Protein AF-A0A520KBX0-F1 (afdb_monomer_lite)

Structure (mmCIF, N/CA/C/O backbone):
data_AF-A0A520KBX0-F1
#
_entry.id   AF-A0A520KBX0-F1
#
loop_
_atom_site.group_PDB
_atom_site.id
_atom_site.type_symbol
_atom_site.label_atom_id
_atom_site.label_alt_id
_atom_site.label_comp_id
_atom_site.label_asym_id
_atom_site.label_entity_id
_atom_site.label_seq_id
_atom_site.pdbx_PDB_ins_code
_atom_site.Cartn_x
_atom_site.Cartn_y
_atom_site.Cartn_z
_atom_site.occupancy
_atom_site.B_iso_or_equiv
_atom_site.auth_seq_id
_atom_site.auth_comp_id
_atom_site.auth_asym_id
_atom_site.auth_atom_id
_atom_site.pdbx_PDB_model_num
ATOM 1 N N . MET A 1 1 ? 21.084 22.226 -12.016 1.00 39.44 1 MET A N 1
ATOM 2 C CA . MET A 1 1 ? 20.978 20.891 -12.632 1.00 39.44 1 MET A CA 1
ATOM 3 C C . MET A 1 1 ? 19.632 20.345 -12.214 1.00 39.44 1 MET A C 1
ATOM 5 O O . MET A 1 1 ? 19.435 20.153 -11.023 1.00 39.44 1 MET A O 1
ATOM 9 N N . MET A 1 2 ? 18.673 20.264 -13.138 1.00 41.19 2 MET A N 1
ATOM 10 C CA . MET A 1 2 ? 17.432 19.537 -12.868 1.00 41.19 2 MET A CA 1
ATOM 11 C C . MET A 1 2 ? 17.825 18.068 -12.736 1.00 41.19 2 MET A C 1
ATOM 13 O O . MET A 1 2 ? 18.548 17.568 -13.592 1.00 41.19 2 MET A O 1
ATOM 17 N N . ASN A 1 3 ? 17.456 17.418 -11.636 1.00 48.47 3 ASN A N 1
ATOM 18 C CA . ASN A 1 3 ? 17.691 15.990 -11.481 1.00 48.47 3 ASN A CA 1
ATOM 19 C C . ASN A 1 3 ? 16.847 15.286 -12.550 1.00 48.47 3 ASN A C 1
ATOM 21 O O . ASN A 1 3 ? 15.626 15.243 -12.448 1.00 48.47 3 ASN A O 1
ATOM 25 N N . GLU A 1 4 ? 17.499 14.798 -13.602 1.00 57.75 4 GLU A N 1
ATOM 26 C CA . GLU A 1 4 ? 16.864 14.082 -14.720 1.00 57.75 4 GLU A CA 1
ATOM 27 C C . GLU A 1 4 ? 16.339 12.696 -14.297 1.00 57.75 4 GLU A C 1
ATOM 29 O O . GLU A 1 4 ? 15.654 12.016 -15.056 1.00 57.75 4 GLU A O 1
ATOM 34 N N . TYR A 1 5 ? 16.621 12.289 -13.059 1.00 62.66 5 TYR A N 1
ATOM 35 C CA . TYR A 1 5 ? 16.226 11.013 -12.483 1.00 62.66 5 TYR A CA 1
ATOM 36 C C . TYR A 1 5 ? 15.119 11.200 -11.439 1.00 62.66 5 TYR A C 1
ATOM 38 O O . TYR A 1 5 ? 14.836 12.315 -10.998 1.00 62.66 5 TYR A O 1
ATOM 46 N N . GLY A 1 6 ? 14.466 10.094 -11.098 1.00 73.62 6 GLY A N 1
ATOM 47 C CA . GLY A 1 6 ? 13.376 10.004 -10.132 1.00 73.62 6 GLY A CA 1
ATOM 48 C C . GLY A 1 6 ? 13.653 10.502 -8.722 1.00 73.62 6 GLY A C 1
ATOM 49 O O . GLY A 1 6 ? 14.684 11.110 -8.439 1.00 73.62 6 GLY A O 1
ATOM 50 N N . ALA A 1 7 ? 12.770 10.146 -7.784 1.00 87.94 7 ALA A N 1
ATOM 51 C CA . ALA A 1 7 ? 13.068 10.316 -6.360 1.00 87.94 7 ALA A CA 1
ATOM 52 C C . ALA A 1 7 ? 14.265 9.454 -5.927 1.00 87.94 7 ALA A C 1
ATOM 54 O O . ALA A 1 7 ? 15.052 9.876 -5.081 1.00 87.94 7 ALA A O 1
ATOM 55 N N . ILE A 1 8 ? 14.425 8.265 -6.521 1.00 90.88 8 ILE A N 1
ATOM 56 C CA . ILE A 1 8 ? 15.556 7.369 -6.264 1.00 90.88 8 ILE A CA 1
ATOM 57 C C . ILE A 1 8 ? 16.176 6.921 -7.588 1.00 90.88 8 ILE A C 1
ATOM 59 O O . ILE A 1 8 ? 15.484 6.431 -8.476 1.00 90.88 8 ILE A O 1
ATOM 63 N N . PHE A 1 9 ? 17.500 7.042 -7.686 1.00 91.19 9 PHE A N 1
ATOM 64 C CA . PHE A 1 9 ? 18.304 6.506 -8.782 1.00 91.19 9 PHE A CA 1
ATOM 65 C C . PHE A 1 9 ? 19.294 5.471 -8.241 1.00 91.19 9 PHE A C 1
ATOM 67 O O . PHE A 1 9 ? 20.105 5.784 -7.367 1.00 91.19 9 PHE A O 1
ATOM 74 N N . THR A 1 10 ? 19.248 4.248 -8.769 1.00 90.44 10 THR A N 1
ATOM 75 C CA . THR A 1 10 ? 20.207 3.182 -8.450 1.00 90.44 10 THR A CA 1
ATOM 76 C C . THR A 1 10 ? 21.020 2.822 -9.691 1.00 90.44 10 THR A C 1
ATOM 78 O O . THR A 1 10 ? 20.484 2.734 -10.795 1.00 90.44 10 THR A O 1
ATOM 81 N N . ASN A 1 11 ? 22.323 2.588 -9.525 1.00 93.12 11 ASN A N 1
ATOM 82 C CA . ASN A 1 11 ? 23.196 2.150 -10.614 1.00 93.12 11 ASN A CA 1
ATOM 83 C C . ASN A 1 11 ? 24.219 1.143 -10.090 1.00 93.12 11 ASN A C 1
ATOM 85 O O . ASN A 1 11 ? 25.211 1.524 -9.468 1.00 93.12 11 ASN A O 1
ATOM 89 N N . GLY A 1 12 ? 23.938 -0.143 -10.303 1.00 93.44 12 GLY A N 1
ATOM 90 C CA . GLY A 1 12 ? 24.744 -1.232 -9.749 1.00 93.44 12 GLY A CA 1
ATOM 91 C C . GLY A 1 12 ? 24.666 -1.325 -8.221 1.00 93.44 12 GLY A C 1
ATOM 92 O O . GLY A 1 12 ? 25.610 -1.798 -7.591 1.00 93.44 12 GLY A O 1
ATOM 93 N N . THR A 1 13 ? 23.567 -0.857 -7.620 1.00 94.50 13 THR A N 1
ATOM 94 C CA . THR A 1 13 ? 23.338 -0.883 -6.168 1.00 94.50 13 THR A CA 1
ATOM 95 C C . THR A 1 13 ? 21.999 -1.533 -5.827 1.00 94.50 13 THR A C 1
ATOM 97 O O . THR A 1 13 ? 21.060 -1.520 -6.621 1.00 94.50 13 THR A O 1
ATOM 100 N N . SER A 1 14 ? 21.904 -2.103 -4.626 1.00 93.25 14 SER A N 1
ATOM 101 C CA . SER A 1 14 ? 20.745 -2.901 -4.201 1.00 93.25 14 SER A CA 1
ATOM 102 C C . SER A 1 14 ? 20.212 -2.431 -2.842 1.00 93.25 14 SER A C 1
ATOM 104 O O . SER A 1 14 ? 20.357 -3.143 -1.848 1.00 93.25 14 SER A O 1
ATOM 106 N N . PRO A 1 15 ? 19.665 -1.201 -2.754 1.00 95.00 15 PRO A N 1
ATOM 107 C CA . PRO A 1 15 ? 19.094 -0.682 -1.514 1.00 95.00 15 PRO A CA 1
ATOM 108 C C . PRO A 1 15 ? 17.815 -1.426 -1.108 1.00 95.00 15 PRO A C 1
ATOM 110 O O . PRO A 1 15 ? 17.113 -1.992 -1.946 1.00 95.00 15 PRO A O 1
ATOM 113 N N . ILE A 1 16 ? 17.491 -1.358 0.184 1.00 95.62 16 ILE A N 1
ATOM 114 C CA . ILE A 1 16 ? 16.184 -1.748 0.724 1.00 95.62 16 ILE A CA 1
ATOM 115 C C . ILE A 1 16 ? 15.336 -0.480 0.834 1.00 95.62 16 ILE A C 1
ATOM 117 O O . ILE A 1 16 ? 15.769 0.509 1.424 1.00 95.62 16 ILE A O 1
ATOM 121 N N . ILE A 1 17 ? 14.145 -0.508 0.246 1.00 97.50 17 ILE A N 1
ATOM 122 C CA . ILE A 1 17 ? 13.176 0.585 0.219 1.00 97.50 17 ILE A CA 1
ATOM 123 C C . ILE A 1 17 ? 11.876 0.024 0.788 1.00 97.50 17 ILE A C 1
ATOM 125 O O . ILE A 1 17 ? 11.214 -0.787 0.143 1.00 97.50 17 ILE A O 1
ATOM 129 N N . SER A 1 18 ? 11.520 0.438 2.000 1.00 97.38 18 SER A N 1
ATOM 130 C CA . SER A 1 18 ? 10.362 -0.105 2.710 1.00 97.38 18 SER A CA 1
ATOM 131 C C . SER A 1 18 ? 9.487 0.976 3.324 1.00 97.38 18 SER A C 1
ATOM 133 O O . SER A 1 18 ? 10.017 1.986 3.787 1.00 97.38 18 SER A O 1
ATOM 135 N N . ASN A 1 19 ? 8.168 0.754 3.375 1.00 96.56 19 ASN A N 1
ATOM 136 C CA . ASN A 1 19 ? 7.197 1.670 3.997 1.00 96.56 19 ASN A CA 1
ATOM 137 C C . ASN A 1 19 ? 7.282 3.112 3.478 1.00 96.56 19 ASN A C 1
ATOM 139 O O . ASN A 1 19 ? 7.142 4.070 4.235 1.00 96.56 19 ASN A O 1
ATOM 143 N N . CYS A 1 20 ? 7.546 3.275 2.184 1.00 97.25 20 CYS A N 1
ATOM 144 C CA . CYS A 1 20 ? 7.657 4.585 1.556 1.00 97.25 20 CYS A CA 1
ATOM 145 C C . CYS A 1 20 ? 6.423 4.893 0.705 1.00 97.25 20 CYS A C 1
ATOM 147 O O . CYS A 1 20 ? 5.828 4.003 0.093 1.00 97.25 20 CYS A O 1
ATOM 149 N N . THR A 1 21 ? 6.076 6.176 0.626 1.00 97.19 21 THR A N 1
ATOM 150 C CA . THR A 1 21 ? 5.064 6.694 -0.299 1.00 97.19 21 THR A CA 1
ATOM 151 C C . THR A 1 21 ? 5.725 7.574 -1.353 1.00 97.19 21 THR A C 1
ATOM 153 O O . THR A 1 21 ? 6.410 8.539 -1.008 1.00 97.19 21 THR A O 1
ATOM 156 N N . PHE A 1 22 ? 5.491 7.274 -2.625 1.00 95.25 22 PHE A N 1
ATOM 157 C CA . PHE A 1 22 ? 5.997 8.018 -3.775 1.00 95.25 22 PHE A CA 1
ATOM 158 C C . PHE A 1 22 ? 4.823 8.674 -4.496 1.00 95.25 22 PHE A C 1
ATOM 160 O O . PHE A 1 22 ? 4.007 7.984 -5.107 1.00 95.25 22 PHE A O 1
ATOM 167 N N . ILE A 1 23 ? 4.713 9.997 -4.358 1.00 94.00 23 ILE A N 1
ATOM 168 C CA . ILE A 1 23 ? 3.513 10.746 -4.734 1.00 94.00 23 ILE A CA 1
ATOM 169 C C . ILE A 1 23 ? 3.884 11.886 -5.677 1.00 94.00 23 ILE A C 1
ATOM 171 O O . ILE A 1 23 ? 4.693 12.741 -5.314 1.00 94.00 23 ILE A O 1
ATOM 175 N N . GLY A 1 24 ? 3.248 11.953 -6.848 1.00 90.19 24 GLY A N 1
ATOM 176 C CA . GLY A 1 24 ? 3.342 13.139 -7.707 1.00 90.19 24 GLY A CA 1
ATOM 177 C C . GLY A 1 24 ? 4.707 13.362 -8.365 1.00 90.19 24 GLY A C 1
ATOM 178 O O . GLY A 1 24 ? 5.034 14.503 -8.694 1.00 90.19 24 GLY A O 1
ATOM 179 N N . ILE A 1 25 ? 5.530 12.323 -8.531 1.00 86.56 25 ILE A N 1
ATOM 180 C CA . ILE A 1 25 ? 6.876 12.456 -9.105 1.00 86.56 25 ILE A CA 1
ATOM 181 C C . ILE A 1 25 ? 6.780 12.525 -10.631 1.00 86.56 25 ILE A C 1
ATOM 183 O O . ILE A 1 25 ? 6.193 11.648 -11.259 1.00 86.56 25 ILE A O 1
ATOM 187 N N . GLY A 1 26 ? 7.343 13.578 -11.228 1.00 71.38 26 GLY A N 1
ATOM 188 C CA . GLY A 1 26 ? 7.146 13.912 -12.644 1.00 71.38 26 GLY A CA 1
ATOM 189 C C . GLY A 1 26 ? 8.411 14.272 -13.423 1.00 71.38 26 GLY A C 1
ATOM 190 O O . GLY A 1 26 ? 8.325 15.060 -14.364 1.00 71.38 26 GLY A O 1
ATOM 191 N N . SER A 1 27 ? 9.594 13.776 -13.044 1.00 67.50 27 SER A N 1
ATOM 192 C CA . SER A 1 27 ? 10.787 13.962 -13.882 1.00 67.50 27 SER A CA 1
ATOM 193 C C . SER A 1 27 ? 10.731 13.027 -15.101 1.00 67.50 27 SER A C 1
ATOM 195 O O . SER A 1 27 ? 10.203 11.926 -15.048 1.00 67.50 27 SER A O 1
ATOM 197 N N . SER A 1 28 ? 11.244 13.470 -16.249 1.00 59.03 28 SER A N 1
ATOM 198 C CA . SER A 1 28 ? 11.443 12.615 -17.429 1.00 59.03 28 SER A CA 1
ATOM 199 C C . SER A 1 28 ? 12.945 12.563 -17.724 1.00 59.03 28 SER A C 1
ATOM 201 O O . SER A 1 28 ? 13.551 13.634 -17.808 1.00 59.03 28 SER A O 1
ATOM 203 N N . PRO A 1 29 ? 13.563 11.369 -17.843 1.00 57.97 29 PRO A N 1
ATOM 204 C CA . PRO A 1 29 ? 12.946 10.033 -17.798 1.00 57.97 29 PRO A CA 1
ATOM 205 C C . PRO A 1 29 ? 12.533 9.540 -16.391 1.00 57.97 29 PRO A C 1
ATOM 207 O O . PRO A 1 29 ? 12.064 8.414 -16.267 1.00 57.97 29 PRO A O 1
ATOM 210 N N . GLY A 1 30 ? 12.731 10.344 -15.340 1.00 63.12 30 GLY A N 1
ATOM 211 C CA . GLY A 1 30 ? 12.584 9.972 -13.926 1.00 63.12 30 GLY A CA 1
ATOM 212 C C . GLY A 1 30 ? 11.206 9.494 -13.440 1.00 63.12 30 GLY A C 1
ATOM 213 O O . GLY A 1 30 ? 10.439 10.242 -12.840 1.00 63.12 30 GLY A O 1
ATOM 214 N N . SER A 1 31 ? 10.971 8.191 -13.564 1.00 83.12 31 SER A N 1
ATOM 215 C CA . SER A 1 31 ? 10.078 7.404 -12.701 1.00 83.12 31 SER A CA 1
ATOM 216 C C . SER A 1 31 ? 10.297 7.676 -11.211 1.00 83.12 31 SER A C 1
ATOM 218 O O . SER A 1 31 ? 11.346 8.177 -10.832 1.00 83.12 31 SER A O 1
ATOM 220 N N . ALA A 1 32 ? 9.386 7.291 -10.316 1.00 91.88 32 ALA A N 1
ATOM 221 C CA . ALA A 1 32 ? 9.640 7.432 -8.880 1.00 91.88 32 ALA A CA 1
ATOM 222 C C . ALA A 1 32 ? 10.938 6.721 -8.442 1.00 91.88 32 ALA A C 1
ATOM 224 O O . ALA A 1 32 ? 11.749 7.298 -7.708 1.00 91.88 32 ALA A O 1
ATOM 225 N N . ILE A 1 33 ? 11.175 5.513 -8.960 1.00 92.94 33 ILE A N 1
ATOM 226 C CA . ILE A 1 33 ? 12.423 4.762 -8.804 1.00 92.94 33 ILE A CA 1
ATOM 227 C C . ILE A 1 33 ? 12.981 4.406 -10.181 1.00 92.94 33 ILE A C 1
ATOM 229 O O . ILE A 1 33 ? 12.321 3.742 -10.982 1.00 92.94 33 ILE A O 1
ATOM 233 N N . TYR A 1 34 ? 14.223 4.808 -10.438 1.00 92.56 34 TYR A N 1
ATOM 234 C CA . TYR A 1 34 ? 14.971 4.469 -11.643 1.00 92.56 34 TYR A CA 1
ATOM 235 C C . TYR A 1 34 ? 16.132 3.532 -11.300 1.00 92.56 34 TYR A C 1
ATOM 237 O O . TYR A 1 34 ? 17.044 3.907 -10.559 1.00 92.56 34 TYR A O 1
ATOM 245 N N . ASN A 1 35 ? 16.133 2.330 -11.874 1.00 93.19 35 ASN A N 1
ATOM 246 C CA . ASN A 1 35 ? 17.169 1.322 -11.675 1.00 93.19 35 ASN A CA 1
ATOM 247 C C . ASN A 1 35 ? 17.966 1.081 -12.960 1.00 93.19 35 ASN A C 1
ATOM 249 O O . ASN A 1 35 ? 17.408 0.769 -14.010 1.00 93.19 35 ASN A O 1
ATOM 253 N N . ALA A 1 36 ? 19.289 1.190 -12.864 1.00 92.19 36 ALA A N 1
ATOM 254 C CA . ALA A 1 36 ? 20.226 0.999 -13.966 1.00 92.19 36 ALA A CA 1
ATOM 255 C C . ALA A 1 36 ? 21.330 -0.016 -13.641 1.00 92.19 36 ALA A C 1
ATOM 257 O O . ALA A 1 36 ? 21.564 -0.396 -12.492 1.00 92.19 36 ALA A O 1
ATOM 258 N N . GLY A 1 37 ? 22.046 -0.443 -14.684 1.00 93.00 37 GLY A N 1
ATOM 259 C CA . GLY A 1 37 ? 23.170 -1.365 -14.550 1.00 93.00 37 GLY A CA 1
ATOM 260 C C . GLY A 1 37 ? 22.706 -2.734 -14.052 1.00 93.00 37 GLY A C 1
ATOM 261 O O . GLY A 1 37 ? 21.851 -3.357 -14.674 1.00 93.00 37 GLY A O 1
ATOM 262 N N . THR A 1 38 ? 23.273 -3.194 -12.937 1.00 95.50 38 THR A N 1
ATOM 263 C CA . THR A 1 38 ? 22.979 -4.493 -12.302 1.00 95.50 38 THR A CA 1
ATOM 264 C C . THR A 1 38 ? 22.234 -4.342 -10.969 1.00 95.50 38 THR A C 1
ATOM 266 O O . THR A 1 38 ? 22.403 -5.165 -10.073 1.00 95.50 38 THR A O 1
ATOM 269 N N . SER A 1 39 ? 21.476 -3.258 -10.783 1.00 96.12 39 SER A N 1
ATOM 270 C CA . SER A 1 39 ? 20.775 -2.982 -9.522 1.00 96.12 39 SER A CA 1
ATOM 271 C C . SER A 1 39 ? 19.700 -4.023 -9.196 1.00 96.12 39 SER A C 1
ATOM 273 O O . SER A 1 39 ? 18.909 -4.390 -10.064 1.00 96.12 39 SER A O 1
ATOM 275 N N . THR A 1 40 ? 19.608 -4.441 -7.932 1.00 96.81 40 THR A N 1
ATOM 276 C CA . THR A 1 40 ? 18.566 -5.367 -7.442 1.00 96.81 40 THR A CA 1
ATOM 277 C C . THR A 1 40 ? 17.936 -4.853 -6.141 1.00 96.81 40 THR A C 1
ATOM 279 O O . THR A 1 40 ? 18.093 -5.484 -5.092 1.00 96.81 40 THR A O 1
ATOM 282 N N . PRO A 1 41 ? 17.295 -3.669 -6.144 1.00 96.88 41 PRO A N 1
ATOM 283 C CA . PRO A 1 41 ? 16.703 -3.129 -4.930 1.00 96.88 41 PRO A CA 1
ATOM 284 C C . PRO A 1 41 ? 15.551 -4.012 -4.443 1.00 96.88 41 PRO A C 1
ATOM 286 O O . PRO A 1 41 ? 14.831 -4.625 -5.237 1.00 96.88 41 PRO A O 1
ATOM 289 N N . LEU A 1 42 ? 15.370 -4.031 -3.129 1.00 97.75 42 LEU A N 1
ATOM 290 C CA . LEU A 1 42 ? 14.249 -4.682 -2.468 1.00 97.75 42 LEU A CA 1
ATOM 291 C C . LEU A 1 42 ? 13.220 -3.617 -2.099 1.00 97.75 42 LEU A C 1
ATOM 293 O O . LEU A 1 42 ? 13.511 -2.747 -1.283 1.00 97.75 42 LEU A O 1
ATOM 297 N N . ILE A 1 43 ? 12.051 -3.663 -2.730 1.00 98.56 43 ILE A N 1
ATOM 298 C CA . ILE A 1 43 ? 10.977 -2.683 -2.577 1.00 98.56 43 ILE A CA 1
ATOM 299 C C . ILE A 1 43 ? 9.798 -3.385 -1.902 1.00 98.56 43 ILE A C 1
ATOM 301 O O . ILE A 1 43 ? 9.122 -4.204 -2.524 1.00 98.56 43 ILE A O 1
ATOM 305 N N . THR A 1 44 ? 9.554 -3.064 -0.635 1.00 98.62 44 THR A N 1
ATOM 306 C CA . THR A 1 44 ? 8.608 -3.804 0.211 1.00 98.62 44 THR A CA 1
ATOM 307 C C . THR A 1 44 ? 7.612 -2.863 0.876 1.00 98.62 44 THR A C 1
ATOM 309 O O . THR A 1 44 ? 8.023 -1.885 1.492 1.00 98.62 44 THR A O 1
ATOM 312 N N . ASN A 1 45 ? 6.310 -3.157 0.829 1.00 98.62 45 ASN A N 1
ATOM 313 C CA . ASN A 1 45 ? 5.303 -2.340 1.523 1.00 98.62 45 ASN A CA 1
ATOM 314 C C . ASN A 1 45 ? 5.363 -0.850 1.137 1.00 98.62 45 ASN A C 1
ATOM 316 O O . ASN A 1 45 ? 5.290 0.031 1.987 1.00 98.62 45 ASN A O 1
ATOM 320 N N . CYS A 1 46 ? 5.534 -0.548 -0.148 1.00 98.69 46 CYS A N 1
ATOM 321 C CA . CYS A 1 46 ? 5.555 0.826 -0.650 1.00 98.69 46 CYS A CA 1
ATOM 322 C C . CYS A 1 46 ? 4.270 1.153 -1.414 1.00 98.69 46 CYS A C 1
ATOM 324 O O . CYS A 1 46 ? 3.635 0.268 -1.989 1.00 98.69 46 CYS A O 1
ATOM 326 N N . THR A 1 47 ? 3.908 2.433 -1.450 1.00 98.56 47 THR A N 1
ATOM 327 C CA . THR A 1 47 ? 2.774 2.925 -2.240 1.00 98.56 47 THR A CA 1
ATOM 328 C C . THR A 1 47 ? 3.243 3.981 -3.234 1.00 98.56 47 THR A C 1
ATOM 330 O O . THR A 1 47 ? 3.840 4.981 -2.840 1.00 98.56 47 THR A O 1
ATOM 333 N N . PHE A 1 48 ? 2.956 3.770 -4.514 1.00 97.75 48 PHE A N 1
ATOM 334 C CA . PHE A 1 48 ? 3.265 4.676 -5.617 1.00 97.75 48 PHE A CA 1
ATOM 335 C C . PHE A 1 48 ? 1.959 5.181 -6.203 1.00 97.75 48 PHE A C 1
ATOM 337 O O . PHE A 1 48 ? 1.065 4.375 -6.472 1.00 97.75 48 PHE A O 1
ATOM 344 N N . THR A 1 49 ? 1.810 6.501 -6.318 1.00 96.38 49 THR A N 1
ATOM 345 C CA . THR A 1 49 ? 0.562 7.054 -6.825 1.00 96.38 49 THR A CA 1
ATOM 346 C C . THR A 1 49 ? 0.659 8.480 -7.359 1.00 96.38 49 THR A C 1
ATOM 348 O O . THR A 1 49 ? 1.342 9.339 -6.798 1.00 96.38 49 THR A O 1
ATOM 351 N N . GLY A 1 50 ? -0.088 8.780 -8.421 1.00 93.50 50 GLY A N 1
ATOM 352 C CA . GLY A 1 50 ? -0.120 10.102 -9.040 1.00 93.50 50 GLY A CA 1
ATOM 353 C C . GLY A 1 50 ? 1.205 10.537 -9.671 1.00 93.50 50 GLY A C 1
ATOM 354 O O . GLY A 1 50 ? 1.380 11.731 -9.906 1.00 93.50 50 GLY A O 1
ATOM 355 N N . ASN A 1 51 ? 2.152 9.630 -9.916 1.00 92.50 51 ASN A N 1
ATOM 356 C CA . ASN A 1 51 ? 3.405 9.934 -10.604 1.00 92.50 51 ASN A CA 1
ATOM 357 C C . ASN A 1 51 ? 3.149 10.150 -12.102 1.00 92.50 51 ASN A C 1
ATOM 359 O O . ASN A 1 51 ? 2.292 9.513 -12.708 1.00 92.50 51 ASN A O 1
ATOM 363 N N . THR A 1 52 ? 3.883 11.079 -12.712 1.00 89.25 52 THR A N 1
ATOM 364 C CA . THR A 1 52 ? 3.584 11.625 -14.048 1.00 89.25 52 THR A CA 1
ATOM 365 C C . THR A 1 52 ? 4.726 11.495 -15.054 1.00 89.25 52 THR A C 1
ATOM 367 O O . THR A 1 52 ? 4.670 12.098 -16.127 1.00 89.25 52 THR A O 1
ATOM 370 N N . ALA A 1 53 ? 5.762 10.706 -14.748 1.00 82.94 53 ALA A N 1
ATOM 371 C CA . ALA A 1 53 ? 6.820 10.399 -15.712 1.00 82.94 53 ALA A CA 1
ATOM 372 C C . ALA A 1 53 ? 6.248 9.734 -16.983 1.00 82.94 53 ALA A C 1
ATOM 374 O O . ALA A 1 53 ? 5.184 9.127 -16.954 1.00 82.94 53 ALA A O 1
ATOM 375 N N . GLN A 1 54 ? 6.942 9.842 -18.119 1.00 72.31 54 GLN A N 1
ATOM 376 C CA . GLN A 1 54 ? 6.392 9.399 -19.410 1.00 72.31 54 GLN A CA 1
ATOM 377 C C . GLN A 1 54 ? 6.277 7.867 -19.543 1.00 72.31 54 GLN A C 1
ATOM 379 O O . GLN A 1 54 ? 5.376 7.381 -20.224 1.00 72.31 54 GLN A O 1
ATOM 384 N N . THR A 1 55 ? 7.176 7.117 -18.897 1.00 74.81 55 THR A N 1
ATOM 385 C CA . THR A 1 55 ? 7.253 5.651 -18.975 1.00 74.81 55 THR A CA 1
ATOM 386 C C . THR A 1 55 ? 7.732 5.082 -17.639 1.00 74.81 55 THR A C 1
ATOM 388 O O . THR A 1 55 ? 8.697 5.601 -17.081 1.00 74.81 55 THR A O 1
ATOM 391 N N . GLY A 1 56 ? 7.108 4.001 -17.152 1.00 72.69 56 GLY A N 1
ATOM 392 C CA . GLY A 1 56 ? 7.503 3.336 -15.901 1.00 72.69 56 GLY A CA 1
ATOM 393 C C . GLY A 1 56 ? 7.316 4.227 -14.681 1.00 72.69 56 GLY A C 1
ATOM 394 O O . GLY A 1 56 ? 8.241 4.370 -13.896 1.00 72.69 56 GLY A O 1
ATOM 395 N N . CYS A 1 57 ? 6.168 4.894 -14.573 1.00 87.38 57 CYS A N 1
ATOM 396 C CA . CYS A 1 57 ? 5.949 6.046 -13.702 1.00 87.38 57 CYS A CA 1
ATOM 397 C C . CYS A 1 57 ? 6.325 5.801 -12.239 1.00 87.38 57 CYS A C 1
ATOM 399 O O . CYS A 1 57 ? 6.957 6.669 -11.631 1.00 87.38 57 CYS A O 1
ATOM 401 N N . ALA A 1 58 ? 6.028 4.614 -11.709 1.00 93.50 58 ALA A N 1
ATOM 402 C CA . ALA A 1 58 ? 6.489 4.198 -10.395 1.00 93.50 58 ALA A CA 1
ATOM 403 C C . ALA A 1 58 ? 7.909 3.620 -10.468 1.00 93.50 58 ALA A C 1
ATOM 405 O O . ALA A 1 58 ? 8.812 4.089 -9.771 1.00 93.50 58 ALA A O 1
ATOM 406 N N . VAL A 1 59 ? 8.139 2.618 -11.322 1.00 94.50 59 VAL A N 1
ATOM 407 C CA . VAL A 1 59 ? 9.437 1.936 -11.422 1.00 94.50 59 VAL A CA 1
ATOM 408 C C . VAL A 1 59 ? 9.883 1.800 -12.875 1.00 94.50 59 VAL A C 1
ATOM 410 O O . VAL A 1 59 ? 9.206 1.181 -13.695 1.00 94.50 59 VAL A O 1
ATOM 413 N N . PHE A 1 60 ? 11.080 2.303 -13.169 1.00 93.56 60 PHE A N 1
ATOM 414 C CA . PHE A 1 60 ? 11.749 2.141 -14.456 1.00 93.56 60 PHE A CA 1
ATOM 415 C C . PHE A 1 60 ? 13.043 1.357 -14.265 1.00 93.56 60 PHE A C 1
ATOM 417 O O . PHE A 1 60 ? 13.903 1.750 -13.476 1.00 93.56 60 PHE A O 1
ATOM 424 N N . ASN A 1 61 ? 13.203 0.273 -15.016 1.00 93.88 61 ASN A N 1
ATOM 425 C CA . ASN A 1 61 ? 14.366 -0.601 -14.953 1.00 93.88 61 ASN A CA 1
ATOM 426 C C . ASN A 1 61 ? 15.041 -0.692 -16.321 1.00 93.88 61 ASN A C 1
ATOM 428 O O . ASN A 1 61 ? 14.393 -0.953 -17.334 1.00 93.88 61 ASN A O 1
ATOM 432 N N . THR A 1 62 ? 16.360 -0.522 -16.347 1.00 92.94 62 THR A N 1
ATOM 433 C CA . THR A 1 62 ? 17.194 -0.692 -17.544 1.00 92.94 62 THR A CA 1
ATOM 434 C C . THR A 1 62 ? 18.469 -1.478 -17.235 1.00 92.94 62 THR A C 1
ATOM 436 O O . THR A 1 62 ? 18.754 -1.822 -16.083 1.00 92.94 62 THR A O 1
ATOM 439 N N . GLY A 1 63 ? 19.248 -1.789 -18.271 1.00 92.31 63 GLY A N 1
ATOM 440 C CA . GLY A 1 63 ? 20.394 -2.687 -18.181 1.00 92.31 63 GLY A CA 1
ATOM 441 C C . GLY A 1 63 ? 19.942 -4.107 -17.852 1.00 92.31 63 GLY A C 1
ATOM 442 O O . GLY A 1 63 ? 19.039 -4.631 -18.490 1.00 92.31 63 GLY A O 1
ATOM 443 N N . THR A 1 64 ? 20.567 -4.717 -16.850 1.00 95.81 64 THR A N 1
ATOM 444 C CA . THR A 1 64 ? 20.218 -6.042 -16.311 1.00 95.81 64 THR A CA 1
ATOM 445 C C . THR A 1 64 ? 19.714 -5.918 -14.873 1.00 95.81 64 THR A C 1
ATOM 447 O O . THR A 1 64 ? 20.015 -6.760 -14.026 1.00 95.81 64 THR A O 1
ATOM 450 N N . SER A 1 65 ? 19.045 -4.807 -14.555 1.00 96.06 65 SER A N 1
ATOM 451 C CA . SER A 1 65 ? 18.490 -4.588 -13.223 1.00 96.06 65 SER A CA 1
ATOM 452 C C . SER A 1 65 ? 17.318 -5.532 -12.963 1.00 96.06 65 SER A C 1
ATOM 454 O O . SER A 1 65 ? 16.565 -5.889 -13.874 1.00 96.06 65 SE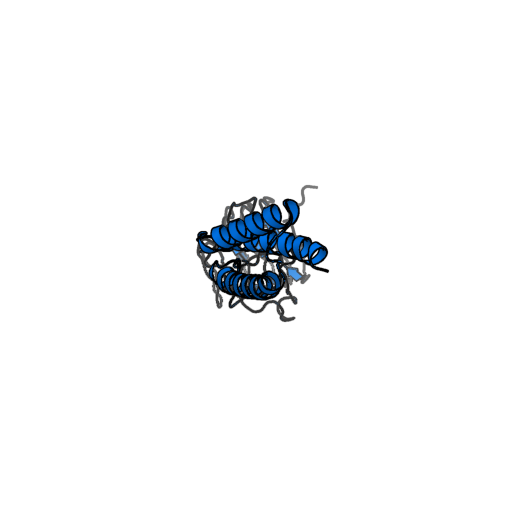R A O 1
ATOM 456 N N . SER A 1 66 ? 17.204 -5.962 -11.706 1.00 97.19 66 SER A N 1
ATOM 457 C CA . SER A 1 66 ? 16.188 -6.914 -11.275 1.00 97.19 66 SER A CA 1
ATOM 458 C C . SER A 1 66 ? 15.617 -6.582 -9.897 1.00 97.19 66 SER A C 1
ATOM 460 O O . SER A 1 66 ? 15.964 -7.259 -8.924 1.00 97.19 66 SER A O 1
ATOM 462 N N . PRO A 1 67 ? 14.779 -5.536 -9.764 1.00 97.19 67 PRO A N 1
ATOM 463 C CA . PRO A 1 67 ? 14.138 -5.230 -8.491 1.00 97.19 67 PRO A CA 1
ATOM 464 C C . PRO A 1 67 ? 13.181 -6.344 -8.053 1.00 97.19 67 PRO A C 1
ATOM 466 O O . PRO A 1 67 ? 12.472 -6.939 -8.871 1.00 97.19 67 PRO A O 1
ATOM 469 N N . ALA A 1 68 ? 13.123 -6.572 -6.742 1.00 98.12 68 ALA A N 1
ATOM 470 C CA . ALA A 1 68 ? 12.090 -7.379 -6.105 1.00 98.12 68 ALA A CA 1
ATOM 471 C C . ALA A 1 68 ? 11.053 -6.445 -5.472 1.00 98.12 68 ALA A C 1
ATOM 473 O O . ALA A 1 68 ? 11.402 -5.630 -4.622 1.00 98.12 68 ALA A O 1
ATOM 474 N N . ILE A 1 69 ? 9.794 -6.548 -5.899 1.00 98.69 69 ILE A N 1
ATOM 475 C CA . ILE A 1 69 ? 8.684 -5.687 -5.475 1.00 98.69 69 ILE A CA 1
ATOM 476 C C . ILE A 1 69 ? 7.647 -6.571 -4.781 1.00 98.69 69 ILE A C 1
ATOM 478 O O . ILE A 1 69 ? 7.102 -7.485 -5.401 1.00 98.69 69 ILE A O 1
ATOM 482 N N . THR A 1 70 ? 7.421 -6.363 -3.484 1.00 98.75 70 THR A N 1
ATOM 483 C CA . THR A 1 70 ? 6.533 -7.217 -2.675 1.00 98.75 70 THR A CA 1
ATOM 484 C C . THR A 1 70 ? 5.627 -6.406 -1.758 1.00 98.75 70 THR A C 1
ATOM 486 O O . THR A 1 70 ? 6.082 -5.453 -1.128 1.00 98.75 70 THR A O 1
ATOM 489 N N . ASN A 1 71 ? 4.352 -6.793 -1.641 1.00 98.69 71 ASN A N 1
ATOM 490 C CA . ASN A 1 71 ? 3.355 -6.074 -0.838 1.00 98.69 71 ASN A CA 1
ATOM 491 C C . ASN A 1 71 ? 3.257 -4.588 -1.198 1.00 98.69 71 ASN A C 1
ATOM 493 O O . ASN A 1 71 ? 3.053 -3.761 -0.317 1.00 98.69 71 ASN A O 1
ATOM 497 N N . CYS A 1 72 ? 3.439 -4.212 -2.461 1.00 98.88 72 CYS A N 1
ATOM 498 C CA . CYS A 1 72 ? 3.358 -2.814 -2.876 1.00 98.88 72 CYS A CA 1
ATOM 499 C C . CYS A 1 72 ? 1.998 -2.501 -3.504 1.00 98.88 72 CYS A C 1
ATOM 501 O O . CYS A 1 72 ? 1.338 -3.390 -4.032 1.00 98.88 72 CYS A O 1
ATOM 503 N N . ILE A 1 73 ? 1.609 -1.228 -3.470 1.00 98.88 73 ILE A N 1
ATOM 504 C CA . ILE A 1 73 ? 0.503 -0.705 -4.277 1.00 98.88 73 ILE A CA 1
ATOM 505 C C . ILE A 1 73 ? 1.095 0.278 -5.282 1.00 98.88 73 ILE A C 1
ATOM 507 O O . ILE A 1 73 ? 1.712 1.265 -4.880 1.00 98.88 73 ILE A O 1
ATOM 511 N N . LEU A 1 74 ? 0.939 -0.002 -6.569 1.00 98.44 74 LEU A N 1
ATOM 512 C CA . LEU A 1 74 ? 1.334 0.871 -7.669 1.00 98.44 74 LEU A CA 1
ATOM 513 C C . LEU A 1 74 ? 0.060 1.214 -8.434 1.00 98.44 74 LEU A C 1
ATOM 515 O O . LEU A 1 74 ? -0.508 0.350 -9.107 1.00 98.44 74 LEU A O 1
ATOM 519 N N . TRP A 1 75 ? -0.451 2.426 -8.222 1.00 97.81 75 TRP A N 1
ATOM 520 C CA . TRP A 1 75 ? -1.803 2.759 -8.645 1.00 97.81 75 TRP A CA 1
ATOM 521 C C . TRP A 1 75 ? -1.985 4.227 -9.008 1.00 97.81 75 TRP A C 1
ATOM 523 O O . TRP A 1 75 ? -1.631 5.114 -8.230 1.00 97.81 75 TRP A O 1
ATOM 533 N N . ASN A 1 76 ? -2.713 4.480 -10.098 1.00 95.56 76 ASN A N 1
ATOM 534 C CA . ASN A 1 76 ? -3.111 5.815 -10.548 1.00 95.56 76 ASN A CA 1
ATOM 535 C C . ASN A 1 76 ? -1.907 6.712 -10.868 1.00 95.56 76 ASN A C 1
ATOM 537 O O . ASN A 1 76 ? -1.911 7.906 -10.556 1.00 95.56 76 ASN A O 1
ATOM 541 N N . ASP A 1 77 ? -0.880 6.132 -11.480 1.00 93.06 77 ASP A N 1
ATOM 542 C CA . ASP A 1 77 ? 0.151 6.889 -12.174 1.00 93.06 77 ASP A CA 1
ATOM 543 C C . ASP A 1 77 ? -0.284 7.199 -13.624 1.00 93.06 77 ASP A C 1
ATOM 545 O O . ASP A 1 77 ? -1.194 6.587 -14.180 1.00 93.06 77 ASP A O 1
ATOM 549 N N . ALA A 1 78 ? 0.319 8.209 -14.259 1.00 90.25 78 ALA A N 1
ATOM 550 C CA . ALA A 1 78 ? -0.125 8.693 -15.573 1.00 90.25 78 ALA A CA 1
ATOM 551 C C . ALA A 1 78 ? 0.150 7.714 -16.735 1.00 90.25 78 ALA A C 1
ATOM 553 O O . ALA A 1 78 ? -0.403 7.875 -17.825 1.00 90.25 78 ALA A O 1
ATOM 554 N N . GLY A 1 79 ? 1.025 6.734 -16.523 1.00 86.88 79 GLY A N 1
ATOM 555 C CA . GLY A 1 79 ? 1.453 5.735 -17.499 1.00 86.88 79 GLY A CA 1
ATOM 556 C C . GLY A 1 79 ? 1.646 4.372 -16.837 1.00 86.88 79 GLY A C 1
ATOM 557 O O . GLY A 1 79 ? 1.131 4.125 -15.754 1.00 86.88 79 GLY A O 1
ATOM 558 N N . THR A 1 80 ? 2.377 3.461 -17.487 1.00 91.25 80 THR A N 1
ATOM 559 C CA . THR A 1 80 ? 2.604 2.119 -16.930 1.00 91.25 80 THR A CA 1
ATOM 560 C C . THR A 1 80 ? 3.326 2.202 -15.588 1.00 91.25 80 THR A C 1
ATOM 562 O O . THR A 1 80 ? 4.373 2.842 -15.496 1.00 91.25 80 THR A O 1
ATOM 565 N N . GLU A 1 81 ? 2.810 1.488 -14.591 1.00 95.00 81 GLU A N 1
ATOM 566 C CA . GLU A 1 81 ? 3.363 1.438 -13.237 1.00 95.00 81 GLU A CA 1
ATOM 567 C C . GLU A 1 81 ? 4.822 0.950 -13.227 1.00 95.00 81 GLU A C 1
ATOM 569 O O . GLU A 1 81 ? 5.716 1.590 -12.673 1.00 95.00 81 GLU A O 1
ATOM 574 N N . ILE A 1 82 ? 5.093 -0.163 -13.914 1.00 95.56 82 ILE A N 1
ATOM 575 C CA . ILE A 1 82 ? 6.423 -0.773 -13.999 1.00 95.56 82 ILE A CA 1
ATOM 576 C C . ILE A 1 82 ? 6.837 -0.873 -15.462 1.00 95.56 82 ILE A C 1
ATOM 578 O O . ILE A 1 82 ? 6.135 -1.475 -16.273 1.00 95.56 82 ILE A O 1
ATOM 582 N N . TYR A 1 83 ? 8.019 -0.358 -15.787 1.00 94.19 83 TYR A N 1
ATOM 583 C CA . TYR A 1 83 ? 8.635 -0.537 -17.094 1.00 94.19 83 TYR A CA 1
ATOM 584 C C . TYR A 1 83 ? 9.990 -1.228 -16.978 1.00 94.19 83 TYR A C 1
ATOM 586 O O . TYR A 1 83 ? 10.864 -0.795 -16.228 1.00 94.19 83 TYR A O 1
ATOM 594 N N . ASN A 1 84 ? 10.166 -2.280 -17.772 1.00 94.25 84 ASN A N 1
ATOM 595 C CA . ASN A 1 84 ? 11.430 -2.975 -17.954 1.00 94.25 84 ASN A CA 1
ATOM 596 C C . ASN A 1 84 ? 11.892 -2.772 -19.397 1.00 94.25 84 ASN A C 1
ATOM 598 O O . ASN A 1 84 ? 11.205 -3.187 -20.329 1.00 94.25 84 ASN A O 1
ATOM 602 N N . ASP A 1 85 ? 13.049 -2.141 -19.579 1.00 90.69 85 ASP A N 1
ATOM 603 C CA . ASP A 1 85 ? 13.73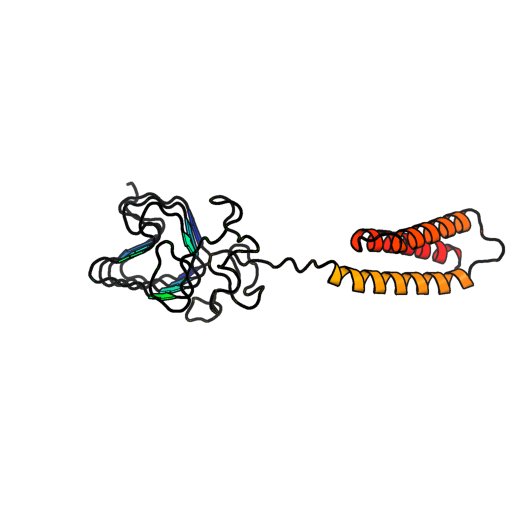4 -2.134 -20.869 1.00 90.69 85 ASP A CA 1
ATOM 604 C C . ASP A 1 85 ? 14.280 -3.540 -21.195 1.00 90.69 85 ASP A C 1
ATOM 606 O O . ASP A 1 85 ? 14.322 -4.420 -20.341 1.00 90.69 85 ASP A O 1
ATOM 610 N N . THR A 1 86 ? 14.717 -3.746 -22.434 1.00 82.81 86 THR A N 1
ATOM 611 C CA . THR A 1 86 ? 14.914 -5.034 -23.126 1.00 82.81 86 THR A CA 1
ATOM 612 C C . THR A 1 86 ? 15.562 -6.171 -22.316 1.00 82.81 86 THR A C 1
ATOM 614 O O . THR A 1 86 ? 15.205 -7.329 -22.525 1.00 82.81 86 THR A O 1
ATOM 617 N N . SER A 1 87 ? 16.498 -5.879 -21.408 1.00 94.06 87 SER A N 1
ATOM 618 C CA . SER A 1 87 ? 17.217 -6.892 -20.611 1.00 94.06 87 SER A CA 1
ATOM 619 C C . SER A 1 87 ? 16.930 -6.835 -19.104 1.00 94.06 87 SER A C 1
ATOM 621 O O . SER A 1 87 ? 17.494 -7.629 -18.350 1.00 94.06 87 SER A O 1
ATOM 623 N N . ALA A 1 88 ? 16.086 -5.904 -18.657 1.00 96.19 88 ALA A N 1
ATOM 624 C CA . ALA A 1 88 ? 15.692 -5.762 -17.264 1.00 96.19 88 ALA A CA 1
ATOM 625 C C . ALA A 1 88 ? 14.456 -6.617 -16.957 1.00 96.19 88 ALA A C 1
ATOM 627 O O . ALA A 1 88 ? 13.656 -6.937 -17.837 1.00 96.19 88 ALA A O 1
ATOM 628 N N . THR A 1 89 ? 14.278 -6.979 -15.692 1.00 96.62 89 THR A N 1
ATOM 629 C CA . THR A 1 89 ? 13.133 -7.786 -15.250 1.00 96.62 89 THR A CA 1
ATOM 630 C C . THR A 1 89 ? 12.683 -7.349 -13.869 1.00 96.62 89 THR A C 1
ATOM 632 O O . THR A 1 89 ? 13.527 -7.200 -13.006 1.00 96.62 89 THR A O 1
ATOM 635 N N . SER A 1 90 ? 11.387 -7.249 -13.584 1.00 96.88 90 SER A N 1
ATOM 636 C CA . SER A 1 90 ? 10.925 -7.092 -12.192 1.00 96.88 90 SER A CA 1
ATOM 637 C C . SER A 1 90 ? 10.362 -8.402 -11.671 1.00 96.88 90 SER A C 1
ATOM 639 O O . SER A 1 90 ? 9.510 -9.009 -12.327 1.00 96.88 90 SER A O 1
ATOM 641 N N . LEU A 1 91 ? 10.783 -8.798 -10.470 1.00 97.69 91 LEU A N 1
ATOM 642 C CA . LEU A 1 91 ? 10.130 -9.855 -9.708 1.00 97.69 91 LEU A CA 1
ATOM 643 C C . LEU A 1 91 ? 9.070 -9.214 -8.812 1.00 97.69 91 LEU A C 1
ATOM 645 O O . LEU A 1 91 ? 9.406 -8.608 -7.799 1.00 97.69 91 LEU A O 1
ATOM 649 N N . VAL A 1 92 ? 7.800 -9.334 -9.195 1.00 98.56 92 VAL A N 1
ATOM 650 C CA . VAL A 1 92 ? 6.679 -8.728 -8.464 1.00 98.56 92 VAL A CA 1
ATOM 651 C C . VAL A 1 92 ? 5.827 -9.827 -7.847 1.00 98.56 92 VAL A C 1
ATOM 653 O O . VAL A 1 92 ? 5.438 -10.763 -8.545 1.00 98.56 92 VAL A O 1
ATOM 656 N N . SER A 1 93 ? 5.528 -9.724 -6.557 1.00 98.50 93 SER A N 1
ATOM 657 C CA . SER A 1 93 ? 4.642 -10.666 -5.865 1.00 98.50 93 SER A CA 1
ATOM 658 C C . SER A 1 93 ? 3.794 -9.965 -4.811 1.00 98.50 93 SER A C 1
ATOM 660 O O . SER A 1 93 ? 4.207 -8.936 -4.276 1.00 98.50 93 SER A O 1
ATOM 662 N N . TYR A 1 94 ? 2.616 -10.514 -4.518 1.00 98.50 94 TYR A N 1
ATOM 663 C CA . TYR A 1 94 ? 1.687 -10.003 -3.510 1.00 98.50 94 TYR A CA 1
ATOM 664 C C . TYR A 1 94 ? 1.486 -8.484 -3.593 1.00 98.50 94 TYR A C 1
ATOM 666 O O . TYR A 1 94 ? 1.472 -7.815 -2.571 1.00 98.50 94 TYR A O 1
ATOM 674 N N . SER A 1 95 ? 1.439 -7.919 -4.799 1.00 98.88 95 SER A N 1
ATOM 675 C CA . SER A 1 95 ? 1.330 -6.474 -5.015 1.00 98.88 95 SER A CA 1
ATOM 676 C C . SER A 1 95 ? 0.101 -6.143 -5.852 1.00 98.88 95 SER A C 1
ATOM 678 O O . SER A 1 95 ? -0.276 -6.910 -6.739 1.00 98.88 95 SER A O 1
ATOM 680 N N . ASP A 1 96 ? -0.489 -4.985 -5.592 1.00 98.81 96 ASP A N 1
ATOM 681 C CA . ASP A 1 96 ? -1.577 -4.426 -6.384 1.00 98.81 96 ASP A CA 1
ATOM 682 C C . ASP A 1 96 ? -0.982 -3.481 -7.427 1.00 98.81 96 ASP A C 1
ATOM 684 O O . ASP A 1 96 ? -0.345 -2.483 -7.076 1.00 98.81 96 ASP A O 1
ATOM 688 N N . VAL A 1 97 ? -1.096 -3.843 -8.703 1.00 98.62 97 VAL A N 1
ATOM 689 C CA . VAL A 1 97 ? -0.458 -3.118 -9.808 1.00 98.62 97 VAL A CA 1
ATOM 690 C C . VAL A 1 97 ? -1.505 -2.782 -10.853 1.00 98.62 97 VAL A C 1
ATOM 692 O O . VAL A 1 97 ? -2.026 -3.683 -11.511 1.00 98.62 97 VAL A O 1
ATOM 695 N N . GLN A 1 98 ? -1.762 -1.489 -11.047 1.00 97.88 98 GLN A N 1
ATOM 696 C CA . GLN A 1 98 ? -2.701 -1.019 -12.058 1.00 97.88 98 GLN A CA 1
ATOM 697 C C . GLN A 1 98 ? -2.292 -1.484 -13.463 1.00 97.88 98 GLN A C 1
ATOM 699 O O . GLN A 1 98 ? -1.165 -1.266 -13.913 1.00 97.88 98 GLN A O 1
ATOM 704 N N . GLY A 1 99 ? -3.229 -2.115 -14.173 1.00 96.12 99 GLY A N 1
ATOM 705 C CA . GLY A 1 99 ? -2.978 -2.709 -15.491 1.00 96.12 99 GLY A CA 1
ATOM 706 C C . GLY A 1 99 ? -2.343 -4.104 -15.431 1.00 96.12 99 GLY A C 1
ATOM 707 O O . GLY A 1 99 ? -2.082 -4.703 -16.478 1.00 96.12 99 GLY A O 1
ATOM 708 N N . GLY A 1 100 ? -2.128 -4.624 -14.220 1.00 96.69 100 GLY A N 1
ATOM 709 C CA . GLY A 1 100 ? -1.699 -5.982 -13.937 1.00 96.69 100 GLY A CA 1
ATOM 710 C C . GLY A 1 100 ? -0.197 -6.213 -14.059 1.00 96.69 100 GLY A C 1
ATOM 711 O O . GLY A 1 100 ? 0.524 -5.575 -14.824 1.00 96.69 100 GLY A O 1
ATOM 712 N N . TYR A 1 101 ? 0.289 -7.203 -13.308 1.00 97.56 101 TYR A N 1
ATOM 713 C CA . TYR A 1 101 ? 1.651 -7.710 -13.438 1.00 97.56 101 TYR A CA 1
ATOM 714 C C . TYR A 1 101 ? 1.714 -9.188 -13.044 1.00 97.56 101 TYR A C 1
ATOM 716 O O . TYR A 1 101 ? 1.165 -9.605 -12.023 1.00 97.56 101 TYR A O 1
ATOM 724 N N . THR A 1 102 ? 2.408 -10.008 -13.832 1.00 97.50 102 THR A N 1
ATOM 725 C CA . THR A 1 102 ? 2.514 -11.449 -13.564 1.00 97.50 102 THR A CA 1
ATOM 726 C C . THR A 1 102 ? 3.295 -11.730 -12.284 1.00 97.50 102 THR A C 1
ATOM 728 O O . THR A 1 102 ? 4.405 -11.230 -12.117 1.00 97.50 102 THR A O 1
ATOM 731 N N . GLY A 1 103 ? 2.761 -12.583 -11.416 1.00 97.56 103 GLY A N 1
ATOM 732 C CA . GLY A 1 103 ? 3.425 -12.985 -10.180 1.00 97.56 103 GLY A CA 1
ATOM 733 C C . GLY A 1 103 ? 2.448 -13.601 -9.188 1.00 97.56 103 GLY A C 1
ATOM 734 O O . GLY A 1 103 ? 1.234 -13.459 -9.324 1.00 97.56 103 GLY A O 1
ATOM 735 N N . VAL A 1 104 ? 2.973 -14.324 -8.202 1.00 97.38 104 VAL A N 1
ATOM 736 C CA . VAL A 1 104 ? 2.142 -14.946 -7.162 1.00 97.38 104 VAL A CA 1
ATOM 737 C C . VAL A 1 104 ? 1.501 -13.858 -6.309 1.00 97.38 104 VAL A C 1
ATOM 739 O O . VAL A 1 104 ? 2.199 -12.957 -5.855 1.00 97.38 104 VAL A O 1
ATOM 742 N N . GLY A 1 105 ? 0.191 -13.959 -6.081 1.00 97.44 105 GLY A N 1
ATOM 743 C CA . GLY A 1 105 ? -0.545 -13.065 -5.185 1.00 97.44 105 GLY A CA 1
ATOM 744 C C . GLY A 1 105 ? -0.736 -11.638 -5.701 1.00 97.44 105 GLY A C 1
ATOM 745 O O . GLY A 1 105 ? -1.295 -10.827 -4.974 1.00 97.44 105 GLY A O 1
ATOM 746 N N . ASN A 1 106 ? -0.289 -11.313 -6.920 1.00 98.56 106 ASN A N 1
ATOM 747 C CA . ASN A 1 106 ? -0.547 -9.993 -7.488 1.00 98.56 106 ASN A CA 1
ATOM 748 C C . ASN A 1 106 ? -2.024 -9.831 -7.837 1.00 98.56 106 ASN A C 1
ATOM 750 O O . ASN A 1 106 ? -2.671 -10.772 -8.308 1.00 98.56 106 ASN A O 1
ATOM 754 N N . ILE A 1 107 ? -2.516 -8.616 -7.651 1.00 98.56 107 ILE A N 1
ATOM 755 C CA . ILE A 1 107 ? -3.872 -8.199 -7.989 1.00 98.56 107 ILE A CA 1
ATOM 756 C C . ILE A 1 107 ? -3.817 -6.926 -8.852 1.00 98.56 107 ILE A C 1
ATOM 758 O O . ILE A 1 107 ? -2.768 -6.296 -8.978 1.00 98.56 107 ILE A O 1
ATOM 762 N N . ASP A 1 108 ? -4.927 -6.612 -9.516 1.00 98.38 108 ASP A N 1
ATOM 763 C CA . ASP A 1 108 ? -5.127 -5.384 -10.299 1.00 98.38 108 ASP A CA 1
ATOM 764 C C . ASP A 1 108 ? -6.549 -4.900 -10.030 1.00 98.38 108 ASP A C 1
ATOM 766 O O . ASP A 1 108 ? -7.508 -5.274 -10.714 1.00 98.38 108 ASP A O 1
ATOM 770 N N . VAL A 1 109 ? -6.718 -4.186 -8.923 1.00 98.12 109 VAL A N 1
ATOM 771 C CA . VAL A 1 109 ? -8.035 -3.758 -8.456 1.00 98.12 109 VAL A CA 1
ATOM 772 C C . VAL A 1 109 ? -7.895 -2.491 -7.630 1.00 98.12 109 VAL A C 1
ATOM 774 O O . VAL A 1 109 ? -6.929 -2.322 -6.914 1.00 98.12 109 VAL A O 1
ATOM 777 N N . ASN A 1 110 ? -8.872 -1.585 -7.704 1.00 98.19 110 ASN A N 1
ATOM 778 C CA . ASN A 1 110 ? -8.782 -0.311 -6.993 1.00 98.19 110 ASN A CA 1
ATOM 779 C C . ASN A 1 110 ? -8.472 -0.520 -5.491 1.00 98.19 110 ASN A C 1
ATOM 781 O O . ASN A 1 110 ? -9.292 -1.138 -4.805 1.00 98.19 110 ASN A O 1
ATOM 785 N N . PRO A 1 111 ? -7.367 0.045 -4.963 1.00 98.31 111 PRO A N 1
ATOM 786 C CA . PRO A 1 111 ? -6.934 -0.152 -3.582 1.00 98.31 111 PRO A CA 1
ATOM 787 C C . PRO A 1 111 ? -7.855 0.524 -2.562 1.00 98.31 111 PRO A C 1
ATOM 789 O O . PRO A 1 111 ? -7.708 0.299 -1.364 1.00 98.31 111 PRO A O 1
ATOM 792 N N . LEU A 1 112 ? -8.811 1.353 -2.999 1.00 98.12 112 LEU A N 1
ATOM 793 C CA . LEU A 1 112 ? -9.755 2.072 -2.140 1.00 98.12 112 LEU A CA 1
ATOM 794 C C . LEU A 1 112 ? -9.041 2.872 -1.037 1.00 98.12 112 LEU A C 1
ATOM 796 O O . LEU A 1 112 ? -9.330 2.718 0.151 1.00 98.12 112 LEU A O 1
ATOM 800 N N . PHE A 1 113 ? -8.114 3.751 -1.427 1.00 98.06 113 PHE A N 1
ATOM 801 C CA . PHE A 1 113 ? -7.532 4.736 -0.510 1.00 98.06 113 PHE A CA 1
ATOM 802 C C . PHE A 1 113 ? -8.611 5.649 0.076 1.00 98.06 113 PHE A C 1
ATOM 804 O O . PHE A 1 113 ? -9.594 5.975 -0.593 1.00 98.06 113 PHE A O 1
ATOM 811 N N . LYS A 1 114 ? -8.437 6.102 1.320 1.00 96.31 114 LYS A N 1
ATOM 812 C CA . LYS A 1 114 ? -9.399 7.011 1.958 1.00 96.31 114 LYS A CA 1
ATOM 813 C C . LYS A 1 114 ? -9.496 8.364 1.260 1.00 96.31 114 LYS A C 1
ATOM 815 O O . LYS A 1 114 ? -10.606 8.861 1.091 1.00 96.31 114 LYS A O 1
ATOM 820 N N . ASN A 1 115 ? -8.367 8.966 0.880 1.00 95.50 115 ASN A N 1
ATOM 821 C CA . ASN A 1 115 ? -8.351 10.269 0.216 1.00 95.50 115 ASN A CA 1
ATOM 822 C C . ASN A 1 115 ? -7.028 10.518 -0.527 1.00 95.50 115 ASN A C 1
ATOM 824 O O . ASN A 1 115 ? -6.179 11.279 -0.066 1.00 95.50 115 ASN A O 1
ATOM 828 N N . GLN A 1 116 ? -6.831 9.893 -1.684 1.00 92.19 116 GLN A N 1
ATOM 829 C CA . GLN A 1 116 ? -5.645 10.135 -2.508 1.00 92.19 116 GLN A CA 1
ATOM 830 C C . GLN A 1 116 ? -5.603 11.592 -3.034 1.00 92.19 116 GLN A C 1
ATOM 832 O O . GLN A 1 116 ? -6.629 12.090 -3.497 1.00 92.19 116 GLN A O 1
ATOM 837 N N . PRO A 1 117 ? -4.436 12.275 -3.042 1.00 91.62 117 PRO A N 1
ATOM 838 C CA . PRO A 1 117 ? -3.106 11.804 -2.627 1.00 91.62 117 PRO A CA 1
ATOM 839 C C . PRO A 1 117 ? -2.755 12.051 -1.147 1.00 91.62 117 PRO A C 1
ATOM 841 O O . PRO A 1 117 ? -1.632 11.784 -0.739 1.00 91.62 117 PRO A O 1
ATOM 844 N N . PHE A 1 118 ? -3.676 12.586 -0.345 1.00 90.88 118 PHE A N 1
ATOM 845 C CA . PHE A 1 118 ? -3.394 13.089 1.005 1.00 90.88 118 PHE A CA 1
ATOM 846 C C . PHE A 1 118 ? -3.448 12.022 2.109 1.00 90.88 118 PHE A C 1
ATOM 848 O O . PHE A 1 118 ? -2.761 12.148 3.118 1.00 90.88 118 PHE A O 1
ATOM 855 N N . ASP A 1 119 ? -4.269 10.989 1.930 1.00 94.94 119 ASP A N 1
ATOM 856 C CA . ASP A 1 119 ? -4.427 9.854 2.837 1.00 94.94 119 ASP A CA 1
ATOM 857 C C . ASP A 1 119 ? -4.503 8.564 2.019 1.00 94.94 119 ASP A C 1
ATOM 859 O O . ASP A 1 119 ? -5.523 8.248 1.394 1.00 94.94 119 ASP A O 1
ATOM 863 N N . LEU A 1 120 ? -3.388 7.836 2.030 1.00 97.44 120 LEU A N 1
ATOM 864 C CA . LEU A 1 120 ? -3.223 6.552 1.355 1.00 97.44 120 LEU A CA 1
ATOM 865 C C . LEU A 1 120 ? -3.490 5.366 2.294 1.00 97.44 120 LEU A C 1
ATOM 867 O O . LEU A 1 120 ? -3.188 4.229 1.941 1.00 97.44 120 LEU A O 1
ATOM 871 N N . SER A 1 121 ? -4.063 5.598 3.482 1.00 96.44 121 SER A N 1
ATOM 872 C CA . SER A 1 121 ? -4.593 4.498 4.285 1.00 96.44 121 SER A CA 1
ATOM 873 C C . SER A 1 121 ? -5.813 3.873 3.602 1.00 96.44 121 SER A C 1
ATOM 875 O O . SER A 1 121 ? -6.555 4.534 2.867 1.00 96.44 121 SER A O 1
ATOM 877 N N . LEU A 1 122 ? -6.009 2.576 3.832 1.00 96.75 122 LEU A N 1
ATOM 878 C CA . LEU A 1 122 ? -7.031 1.786 3.153 1.00 96.75 122 LEU A CA 1
ATOM 879 C C . LEU A 1 122 ? -8.424 2.008 3.771 1.00 96.75 122 LEU A C 1
ATOM 881 O O . LEU A 1 122 ? -8.580 2.165 4.988 1.00 96.75 122 LEU A O 1
ATOM 885 N N . GLN A 1 123 ? -9.457 2.024 2.929 1.00 95.44 123 GLN A N 1
ATOM 886 C CA . GLN A 1 123 ? -10.847 1.877 3.362 1.00 95.44 123 GLN A CA 1
ATOM 887 C C . GLN A 1 123 ? -11.127 0.420 3.754 1.00 95.44 123 GLN A C 1
ATOM 889 O O . GLN A 1 123 ? -10.495 -0.497 3.247 1.00 95.44 123 GLN A O 1
ATOM 894 N N . SER A 1 124 ? -12.133 0.189 4.601 1.00 92.50 124 SER A N 1
ATOM 895 C CA . SER A 1 124 ? -12.443 -1.136 5.172 1.00 92.50 124 SER A CA 1
ATOM 896 C C . SER A 1 124 ? -12.804 -2.228 4.160 1.00 92.50 124 SER A C 1
ATOM 898 O O . SER A 1 124 ? -12.821 -3.398 4.516 1.00 92.50 124 SER A O 1
ATOM 900 N N . ALA A 1 125 ? -13.168 -1.852 2.934 1.00 93.88 125 ALA A N 1
ATOM 901 C CA . ALA A 1 125 ? -13.508 -2.780 1.855 1.00 93.88 125 ALA A CA 1
ATOM 902 C C . ALA A 1 125 ? -12.358 -2.966 0.852 1.00 93.88 125 ALA A C 1
ATOM 904 O O . ALA A 1 125 ? -12.571 -3.535 -0.217 1.00 93.88 125 ALA A O 1
ATOM 905 N N . SER A 1 126 ? -11.175 -2.423 1.150 1.00 97.94 126 SER A N 1
ATOM 906 C CA . SER A 1 126 ? -10.031 -2.488 0.252 1.00 97.94 126 SER A CA 1
ATOM 907 C C . SER A 1 126 ? -9.626 -3.941 -0.021 1.00 97.94 126 SER A C 1
ATOM 909 O O . SER A 1 126 ? -9.490 -4.719 0.923 1.00 97.94 126 SER A O 1
ATOM 911 N N . PRO A 1 127 ? -9.387 -4.305 -1.292 1.00 96.88 127 PRO A N 1
ATOM 912 C CA . PRO A 1 127 ? -8.872 -5.623 -1.659 1.00 96.88 127 PRO A CA 1
ATOM 913 C C . PRO A 1 127 ? -7.405 -5.827 -1.253 1.00 96.88 127 PRO A C 1
ATOM 915 O O . PRO A 1 127 ? -6.909 -6.946 -1.324 1.00 96.88 127 PRO A O 1
ATOM 918 N N . CYS A 1 128 ? -6.717 -4.760 -0.841 1.00 98.00 128 CYS A N 1
ATOM 919 C CA . CYS A 1 128 ? -5.329 -4.792 -0.391 1.00 98.00 128 CYS A CA 1
ATOM 920 C C . CYS A 1 128 ? -5.187 -5.203 1.081 1.00 98.00 128 CYS A C 1
ATOM 922 O O . CYS A 1 128 ? -4.064 -5.444 1.526 1.00 98.00 128 CYS A O 1
ATOM 924 N N . ILE A 1 129 ? -6.303 -5.273 1.819 1.00 96.69 129 ILE A N 1
ATOM 925 C CA . ILE A 1 129 ? -6.343 -5.730 3.212 1.00 96.69 129 ILE A CA 1
ATOM 926 C C . ILE A 1 129 ? -6.190 -7.249 3.255 1.00 96.69 129 ILE A C 1
ATOM 928 O O . ILE A 1 129 ? -6.866 -7.957 2.509 1.00 96.69 129 ILE A O 1
ATOM 932 N N . ASP A 1 130 ? -5.326 -7.746 4.142 1.00 94.38 130 ASP A N 1
ATOM 933 C CA . ASP A 1 130 ? -5.048 -9.167 4.365 1.00 94.38 130 ASP A CA 1
ATOM 934 C C . ASP A 1 130 ? -4.643 -9.933 3.085 1.00 94.38 130 ASP A C 1
ATOM 936 O O . ASP A 1 130 ? -4.812 -11.151 2.985 1.00 94.38 130 ASP A O 1
ATOM 940 N N . ALA A 1 131 ? -4.112 -9.230 2.082 1.00 94.88 131 ALA A N 1
ATOM 941 C CA . ALA A 1 131 ? -3.810 -9.792 0.764 1.00 94.88 131 ALA A CA 1
ATOM 942 C C . ALA A 1 131 ? -2.302 -9.971 0.499 1.00 94.88 131 ALA A C 1
ATOM 944 O O . ALA A 1 131 ? -1.905 -10.574 -0.501 1.00 94.88 131 ALA A O 1
ATOM 945 N N . GLY A 1 132 ? -1.453 -9.452 1.386 1.00 96.12 132 GLY A N 1
ATOM 946 C CA . GLY A 1 132 ? 0.001 -9.515 1.309 1.00 96.12 132 GLY A CA 1
ATOM 947 C C . GLY A 1 132 ? 0.619 -10.769 1.938 1.00 96.12 132 GLY A C 1
ATOM 948 O O . GLY A 1 132 ? -0.049 -11.637 2.499 1.00 96.12 132 GLY A O 1
ATOM 949 N N . THR A 1 133 ? 1.950 -10.851 1.868 1.00 95.62 133 THR A N 1
ATOM 950 C CA . THR A 1 133 ? 2.765 -11.919 2.477 1.00 95.62 133 THR A CA 1
ATOM 951 C C . THR A 1 133 ? 3.571 -11.440 3.691 1.00 95.62 133 THR A C 1
ATOM 953 O O . THR A 1 133 ? 3.666 -10.244 3.944 1.00 95.62 133 THR A O 1
ATOM 956 N N . ASN A 1 134 ? 4.181 -12.362 4.443 1.00 94.56 134 ASN A N 1
ATOM 957 C CA . ASN A 1 134 ? 4.980 -12.048 5.633 1.00 94.56 134 ASN A CA 1
ATOM 958 C C . ASN A 1 134 ? 6.283 -11.309 5.286 1.00 94.56 134 ASN A C 1
ATOM 960 O O . ASN A 1 134 ? 7.300 -11.939 4.987 1.00 94.56 134 ASN A O 1
ATOM 964 N N . THR A 1 135 ? 6.265 -9.979 5.394 1.00 94.06 135 THR A N 1
ATOM 965 C CA . THR A 1 135 ? 7.414 -9.103 5.115 1.00 94.06 135 THR A CA 1
ATOM 966 C C . THR A 1 135 ? 8.340 -8.870 6.313 1.00 94.06 135 THR A C 1
ATOM 968 O O . THR A 1 135 ? 9.408 -8.274 6.156 1.00 94.06 135 THR A O 1
ATOM 971 N N . GLY A 1 136 ? 8.024 -9.435 7.485 1.00 92.06 136 GLY A N 1
ATOM 972 C CA . GLY A 1 136 ? 8.930 -9.473 8.641 1.00 92.06 136 GLY A CA 1
ATOM 973 C C . GLY A 1 136 ? 10.143 -10.394 8.431 1.00 92.06 136 GLY A C 1
ATOM 974 O O . GLY A 1 136 ? 11.163 -10.278 9.119 1.00 92.06 136 GLY A O 1
ATOM 975 N N . ALA A 1 137 ? 10.085 -11.292 7.441 1.00 90.31 137 ALA A N 1
ATOM 976 C CA . ALA A 1 137 ? 11.218 -12.135 7.075 1.00 90.31 137 ALA A CA 1
ATOM 977 C C . ALA A 1 137 ? 12.372 -11.319 6.457 1.00 90.31 137 ALA A C 1
ATOM 979 O O . ALA A 1 137 ? 12.165 -10.380 5.688 1.00 90.31 137 ALA A O 1
ATOM 980 N N . PHE A 1 138 ? 13.613 -11.735 6.732 1.00 87.50 138 PHE A N 1
ATOM 981 C CA . PHE A 1 138 ? 14.826 -11.061 6.242 1.00 87.50 138 PHE A CA 1
ATOM 982 C C . PHE A 1 138 ? 14.874 -10.933 4.710 1.00 87.50 138 PHE A C 1
ATOM 984 O O . PHE A 1 138 ? 15.362 -9.935 4.189 1.00 87.50 138 PHE A O 1
ATOM 991 N N . ALA A 1 139 ? 14.306 -11.907 3.988 1.00 89.12 139 ALA A N 1
ATOM 992 C CA . ALA A 1 139 ? 14.213 -11.891 2.527 1.00 89.12 139 ALA A CA 1
ATOM 993 C C . ALA A 1 139 ? 13.429 -10.686 1.966 1.00 89.12 139 ALA A C 1
ATOM 995 O O . ALA A 1 139 ? 13.607 -10.350 0.799 1.00 89.12 139 ALA A O 1
ATOM 996 N N . TYR A 1 140 ? 12.601 -10.034 2.790 1.00 90.12 140 TYR A N 1
ATOM 997 C CA . TYR A 1 140 ? 11.801 -8.861 2.424 1.00 90.12 140 TYR A CA 1
ATOM 998 C C . TYR A 1 140 ? 12.250 -7.570 3.129 1.00 90.12 140 TYR A C 1
ATOM 1000 O O . TYR A 1 140 ? 11.603 -6.536 2.978 1.00 90.12 140 TYR A O 1
ATOM 1008 N N . GLY A 1 141 ? 13.372 -7.603 3.858 1.00 89.38 141 GLY A N 1
ATOM 1009 C CA . GLY A 1 141 ? 13.933 -6.434 4.542 1.00 89.38 141 GLY A CA 1
ATOM 1010 C C . GLY A 1 141 ? 13.494 -6.270 5.999 1.00 89.38 141 GLY A C 1
ATOM 1011 O O . GLY A 1 141 ? 13.800 -5.243 6.594 1.00 89.38 141 GLY A O 1
ATOM 1012 N N . SER A 1 142 ? 12.829 -7.276 6.586 1.00 93.88 142 SER A N 1
ATOM 1013 C CA . SER A 1 142 ? 12.396 -7.284 7.994 1.00 93.88 142 SER A CA 1
ATOM 1014 C C . SER A 1 142 ? 11.489 -6.109 8.374 1.00 93.88 142 SER A C 1
ATOM 1016 O O . SER A 1 142 ? 11.732 -5.388 9.342 1.00 93.88 142 SER A O 1
ATOM 1018 N N . VAL A 1 143 ? 10.419 -5.939 7.600 1.00 94.31 143 VAL A N 1
ATOM 1019 C CA . VAL A 1 143 ? 9.433 -4.868 7.762 1.00 94.31 143 VAL A CA 1
ATOM 1020 C C . VAL A 1 143 ? 8.349 -5.320 8.743 1.00 94.31 143 VAL A C 1
ATOM 1022 O O . VAL A 1 143 ? 7.470 -6.099 8.385 1.00 94.31 143 VAL A O 1
ATOM 1025 N N . ASN A 1 144 ? 8.434 -4.862 9.996 1.00 93.00 144 ASN A N 1
ATOM 1026 C CA . ASN A 1 144 ? 7.533 -5.304 11.072 1.00 93.00 144 ASN A CA 1
ATOM 1027 C C . ASN A 1 144 ? 6.405 -4.319 11.394 1.00 93.00 144 ASN A C 1
ATOM 1029 O O . ASN A 1 144 ? 5.427 -4.721 12.011 1.00 93.00 144 ASN A O 1
ATOM 1033 N N . ASP A 1 145 ? 6.515 -3.068 10.948 1.00 91.69 145 ASP A N 1
ATOM 1034 C CA . ASP A 1 145 ? 5.545 -2.006 11.220 1.00 91.69 145 ASP A CA 1
ATOM 1035 C C . ASP A 1 145 ? 5.197 -1.274 9.912 1.00 91.69 145 ASP A C 1
ATOM 1037 O O . ASP A 1 145 ? 5.859 -1.474 8.893 1.00 91.69 145 ASP A O 1
ATOM 1041 N N . ASP A 1 146 ? 4.158 -0.441 9.901 1.00 96.69 146 ASP A N 1
ATOM 1042 C CA . ASP A 1 146 ? 3.790 0.424 8.772 1.00 96.69 146 ASP A CA 1
ATOM 1043 C C . ASP A 1 146 ? 4.445 1.822 8.854 1.00 96.69 146 ASP A C 1
ATOM 1045 O O . ASP A 1 146 ? 5.203 2.121 9.778 1.00 96.69 146 ASP A O 1
ATOM 1049 N N . ILE A 1 147 ? 4.155 2.713 7.897 1.00 94.00 147 ILE A N 1
ATOM 1050 C CA . ILE A 1 147 ? 4.719 4.081 7.860 1.00 94.00 147 ILE A CA 1
ATOM 1051 C C . ILE A 1 147 ? 4.350 4.955 9.081 1.00 94.00 147 ILE A C 1
ATOM 1053 O O . ILE A 1 147 ? 4.984 5.979 9.329 1.00 94.00 147 ILE A O 1
ATOM 1057 N N . ARG A 1 148 ? 3.334 4.568 9.861 1.00 92.44 148 ARG A N 1
ATOM 1058 C CA . ARG A 1 148 ? 2.904 5.241 11.100 1.00 92.44 148 ARG A CA 1
ATOM 1059 C C . ARG A 1 148 ? 3.436 4.543 12.357 1.00 92.44 148 ARG A C 1
ATOM 1061 O O . ARG A 1 148 ? 3.166 5.021 13.457 1.00 92.44 148 ARG A O 1
ATOM 1068 N N . GLY A 1 149 ? 4.162 3.434 12.209 1.00 90.44 149 GLY A N 1
ATOM 1069 C CA . GLY A 1 149 ? 4.627 2.598 13.314 1.00 90.44 149 GLY A CA 1
ATOM 1070 C C . GLY A 1 149 ? 3.573 1.623 13.849 1.00 90.44 149 GLY A C 1
ATOM 1071 O O . GLY A 1 149 ? 3.703 1.160 14.980 1.00 90.44 149 GLY A O 1
ATOM 1072 N N . LEU A 1 150 ? 2.516 1.324 13.085 1.00 87.56 150 LEU A N 1
ATOM 1073 C CA . LEU A 1 150 ? 1.545 0.293 13.455 1.00 87.56 150 LEU A CA 1
ATOM 1074 C C . LEU A 1 150 ? 2.128 -1.100 13.152 1.00 87.56 150 LEU A C 1
ATOM 1076 O O . LEU A 1 150 ? 2.530 -1.317 12.008 1.00 87.56 150 LEU A O 1
ATOM 1080 N N . PRO A 1 151 ? 2.159 -2.046 14.111 1.00 90.12 151 PRO A N 1
ATOM 1081 C CA . PRO A 1 151 ? 2.720 -3.373 13.872 1.00 90.12 151 PRO A CA 1
ATOM 1082 C C . PRO A 1 151 ? 1.961 -4.140 12.790 1.00 90.12 151 PRO A C 1
ATOM 1084 O O . PRO A 1 151 ? 0.737 -4.041 12.702 1.00 90.12 151 PRO A O 1
ATOM 1087 N N . ARG A 1 152 ? 2.668 -4.969 12.027 1.00 92.81 152 ARG A N 1
ATOM 1088 C CA . ARG A 1 152 ? 2.101 -5.853 11.007 1.00 92.81 152 ARG A CA 1
ATOM 1089 C C . ARG A 1 152 ? 2.207 -7.330 11.423 1.00 92.81 152 ARG A C 1
ATOM 1091 O O . ARG A 1 152 ? 3.236 -7.723 11.977 1.00 92.81 152 ARG A O 1
ATOM 1098 N N . PRO A 1 153 ? 1.213 -8.174 11.098 1.00 93.19 153 PRO A N 1
ATOM 1099 C CA . PRO A 1 153 ? -0.098 -7.813 10.563 1.00 93.19 153 PRO A CA 1
ATOM 1100 C C . PRO A 1 153 ? -1.086 -7.392 11.670 1.00 93.19 153 PRO A C 1
ATOM 1102 O O . PRO A 1 153 ? -0.943 -7.821 12.817 1.00 93.19 153 PRO A O 1
ATOM 1105 N N . GLN A 1 154 ? -2.103 -6.588 11.345 1.00 83.75 154 GLN A N 1
ATOM 1106 C CA . GLN A 1 154 ? -3.238 -6.315 12.255 1.00 83.75 154 GLN A CA 1
ATOM 1107 C C . GLN A 1 154 ? -4.457 -7.217 12.002 1.00 83.75 154 GLN A C 1
ATOM 1109 O O . GLN A 1 154 ? -5.325 -7.324 12.873 1.00 83.75 154 GLN A O 1
ATOM 1114 N N . GLY A 1 155 ? -4.529 -7.853 10.832 1.00 81.94 155 GLY A N 1
ATOM 1115 C CA . GLY A 1 155 ? -5.575 -8.801 10.456 1.00 81.94 155 GLY A CA 1
ATOM 1116 C C . GLY A 1 155 ? -5.070 -10.242 10.362 1.00 81.94 155 GLY A C 1
ATOM 1117 O O . GLY A 1 155 ? -4.235 -10.693 11.151 1.00 81.94 155 GLY A O 1
ATOM 1118 N N . TYR A 1 156 ? -5.615 -10.992 9.408 1.00 85.69 156 TYR A N 1
ATOM 1119 C CA . TYR A 1 156 ? -5.188 -12.362 9.120 1.00 85.69 156 TYR A CA 1
ATOM 1120 C C . TYR A 1 156 ? -3.856 -12.429 8.364 1.00 85.69 156 TYR A C 1
ATOM 1122 O O . TYR A 1 156 ? -3.164 -13.448 8.450 1.00 85.69 156 TYR A O 1
ATOM 1130 N N . ALA A 1 157 ? -3.497 -11.380 7.627 1.00 88.12 157 ALA A N 1
ATOM 1131 C CA . ALA A 1 157 ? -2.265 -11.288 6.860 1.00 88.12 157 ALA A CA 1
ATOM 1132 C C . ALA A 1 157 ? -1.788 -9.831 6.764 1.00 88.12 157 ALA A C 1
ATOM 1134 O O . ALA A 1 157 ? -2.374 -8.928 7.343 1.00 88.12 157 ALA A O 1
ATOM 1135 N N . TYR A 1 158 ? -0.659 -9.622 6.091 1.00 93.56 158 TYR A N 1
ATOM 1136 C CA . TYR A 1 158 ? -0.094 -8.289 5.900 1.00 93.56 158 TYR A CA 1
ATOM 1137 C C . TYR A 1 158 ? -0.893 -7.556 4.831 1.00 93.56 158 TYR A C 1
ATOM 1139 O O . TYR A 1 158 ? -1.277 -8.165 3.831 1.00 93.56 158 TYR A O 1
ATOM 1147 N N . ASP A 1 159 ? -1.038 -6.247 4.969 1.00 97.88 159 ASP A N 1
ATOM 1148 C CA . ASP A 1 159 ? -1.653 -5.454 3.913 1.00 97.88 159 ASP A CA 1
ATOM 1149 C C . ASP A 1 159 ? -0.643 -5.059 2.839 1.00 97.88 159 ASP A C 1
ATOM 1151 O O . ASP A 1 159 ? 0.548 -4.834 3.105 1.00 97.88 159 ASP A O 1
ATOM 1155 N N . MET A 1 160 ? -1.129 -4.924 1.606 1.00 98.56 160 MET A N 1
ATOM 1156 C CA . MET A 1 160 ? -0.345 -4.307 0.541 1.00 98.56 160 MET A CA 1
ATOM 1157 C C . MET A 1 160 ? -0.253 -2.791 0.765 1.00 98.56 160 MET A C 1
ATOM 1159 O O . MET A 1 160 ? -1.198 -2.140 1.205 1.00 98.56 160 MET A O 1
ATOM 1163 N N . GLY A 1 161 ? 0.892 -2.209 0.420 1.00 98.50 161 GLY A N 1
ATOM 1164 C CA . GLY A 1 161 ? 1.175 -0.782 0.526 1.00 98.50 161 GLY A CA 1
ATOM 1165 C C . GLY A 1 161 ? 1.834 -0.364 1.842 1.00 98.50 161 GLY A C 1
ATOM 1166 O O . GLY A 1 161 ? 2.183 -1.185 2.695 1.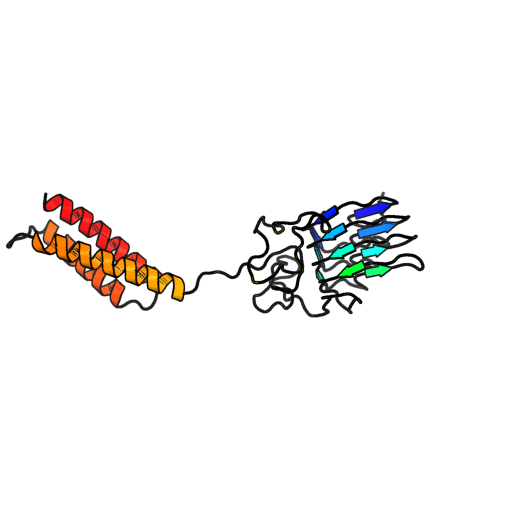00 98.50 161 GLY A O 1
ATOM 1167 N N . ALA A 1 162 ? 2.031 0.949 1.983 1.00 98.12 162 ALA A N 1
ATOM 1168 C CA . ALA A 1 162 ? 2.763 1.570 3.092 1.00 98.12 162 ALA A CA 1
ATOM 1169 C C . ALA A 1 162 ? 1.985 1.649 4.414 1.00 98.12 162 ALA A C 1
ATOM 1171 O O . ALA A 1 162 ? 2.590 1.877 5.462 1.00 98.12 162 ALA A O 1
ATOM 1172 N N . TYR A 1 163 ? 0.668 1.448 4.371 1.00 97.50 163 TYR A N 1
ATOM 1173 C CA . TYR A 1 163 ? -0.226 1.533 5.521 1.00 97.50 163 TYR A CA 1
ATOM 1174 C C . TYR A 1 163 ? -0.789 0.155 5.848 1.00 97.50 163 TYR A C 1
ATOM 1176 O O . TYR A 1 163 ? -1.211 -0.561 4.948 1.00 97.50 163 TYR A O 1
ATOM 1184 N N . GLU A 1 164 ? -0.836 -0.176 7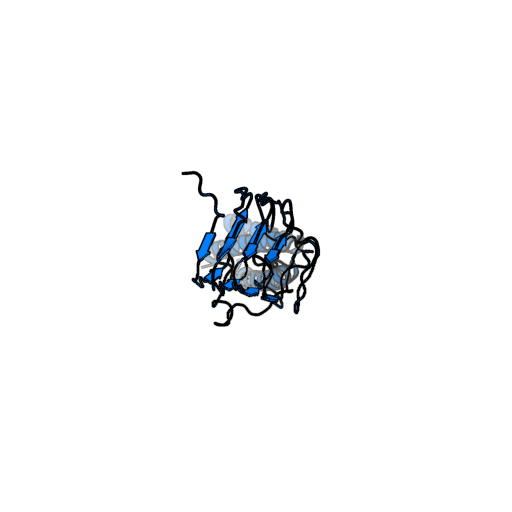.134 1.00 95.94 164 GLU A N 1
ATOM 1185 C CA . GLU A 1 164 ? -1.556 -1.344 7.638 1.00 95.94 164 GLU A CA 1
ATOM 1186 C C . GLU A 1 164 ? -2.958 -0.909 8.092 1.00 95.94 164 GLU A C 1
ATOM 1188 O O . GLU A 1 164 ? -3.143 0.077 8.820 1.00 95.94 164 GLU A O 1
ATOM 1193 N N . TYR A 1 165 ? -3.983 -1.605 7.632 1.00 93.69 165 TYR A N 1
ATOM 1194 C CA . TYR A 1 165 ? -5.357 -1.382 8.020 1.00 93.69 165 TYR A CA 1
ATOM 1195 C C . TYR A 1 165 ? -5.557 -1.877 9.444 1.00 93.69 165 TYR A C 1
ATOM 1197 O O . TYR A 1 165 ? -5.571 -3.066 9.754 1.00 93.69 165 TYR A O 1
ATOM 1205 N N . GLN A 1 166 ? -5.774 -0.922 10.338 1.00 82.56 166 GLN A N 1
ATOM 1206 C CA . GLN A 1 166 ? -6.227 -1.241 11.672 1.00 82.56 166 GLN A CA 1
ATOM 1207 C C . GLN A 1 166 ? -7.724 -1.529 11.609 1.00 82.56 166 GLN A C 1
ATOM 1209 O O . GLN A 1 166 ? -8.539 -0.610 11.467 1.00 82.56 166 GLN A O 1
ATOM 1214 N N . VAL A 1 167 ? -8.102 -2.794 11.780 1.00 66.88 167 VAL A N 1
ATOM 1215 C CA . VAL A 1 167 ? -9.449 -3.101 12.256 1.00 66.88 167 VAL A CA 1
ATOM 1216 C C . VAL A 1 167 ? -9.598 -2.408 13.602 1.00 66.88 167 VAL A C 1
ATOM 1218 O O . VAL A 1 167 ? -8.960 -2.781 14.586 1.00 66.88 167 VAL A O 1
ATOM 1221 N N . ASN A 1 168 ? -10.426 -1.364 13.655 1.00 55.66 168 ASN A N 1
ATOM 1222 C CA . ASN A 1 168 ? -10.866 -0.830 14.932 1.00 55.66 168 ASN A CA 1
ATOM 1223 C C . ASN A 1 168 ? -11.526 -1.992 15.679 1.00 55.66 168 ASN A C 1
ATOM 1225 O O . ASN A 1 168 ? -12.662 -2.361 15.393 1.00 55.66 168 ASN A O 1
ATOM 1229 N N . SER A 1 169 ? -10.829 -2.550 16.669 1.00 46.53 169 SER A N 1
ATOM 1230 C CA . SER A 1 169 ? -11.337 -3.588 17.573 1.00 46.53 169 SER A CA 1
ATOM 1231 C C . SER A 1 169 ? -12.448 -3.071 18.494 1.00 46.53 169 SER A C 1
ATOM 1233 O O . SER A 1 169 ? -12.905 -3.766 19.407 1.00 46.53 169 SER A O 1
ATOM 1235 N N . TRP A 1 170 ? -12.943 -1.860 18.232 1.00 45.03 170 TRP A N 1
ATOM 1236 C CA . TRP A 1 170 ? -14.109 -1.306 18.879 1.00 45.03 170 TRP A CA 1
ATOM 1237 C C . TRP A 1 170 ? -15.377 -1.955 18.332 1.00 45.03 170 TRP A C 1
ATOM 1239 O O . TRP A 1 170 ? -16.096 -1.416 17.495 1.00 45.03 170 TRP A O 1
ATOM 1249 N N . SER A 1 171 ? -15.666 -3.140 18.856 1.00 44.25 171 SER A N 1
ATOM 1250 C CA . SER A 1 171 ? -16.999 -3.706 18.786 1.00 44.25 171 SER A CA 1
ATOM 1251 C C . SER A 1 171 ? -17.789 -3.267 20.024 1.00 44.25 171 SER A C 1
ATOM 1253 O O . SER A 1 171 ? -17.279 -3.396 21.143 1.00 44.25 171 SER A O 1
ATOM 1255 N N . PRO A 1 172 ? -19.055 -2.826 19.897 1.00 49.00 172 PRO A N 1
ATOM 1256 C CA . PRO A 1 172 ? -19.959 -2.748 21.046 1.00 49.00 172 PRO A CA 1
ATOM 1257 C C . PRO A 1 172 ? -20.063 -4.100 21.781 1.00 49.00 172 PRO A C 1
ATOM 1259 O O . PRO A 1 172 ? -20.367 -4.126 22.970 1.00 49.00 172 PRO A O 1
ATOM 1262 N N . VAL A 1 173 ? -19.712 -5.219 21.131 1.00 50.06 173 VAL A N 1
ATOM 1263 C CA . VAL A 1 173 ? -19.607 -6.551 21.747 1.00 50.06 173 VAL A CA 1
ATOM 1264 C C . VAL A 1 173 ? -18.416 -6.685 22.703 1.00 50.06 173 VAL A C 1
ATOM 1266 O O . VAL A 1 173 ? -18.496 -7.519 23.589 1.00 50.06 173 VAL A O 1
ATOM 1269 N N . SER A 1 174 ? -17.356 -5.875 22.610 1.00 51.56 174 SER A N 1
ATOM 1270 C CA . SER A 1 174 ? -16.275 -5.851 23.620 1.00 51.56 174 SER A CA 1
ATOM 1271 C C . SER A 1 174 ? -16.610 -4.928 24.799 1.00 51.56 174 SER A C 1
ATOM 1273 O O . SER A 1 174 ? -16.208 -5.191 25.930 1.00 51.56 174 SER A O 1
ATOM 1275 N N . ALA A 1 175 ? -17.412 -3.883 24.568 1.00 55.31 175 ALA A N 1
ATOM 1276 C CA . ALA A 1 175 ? -17.887 -2.981 25.618 1.00 55.31 175 ALA A CA 1
ATOM 1277 C C . ALA A 1 175 ? -19.060 -3.565 26.428 1.00 55.31 175 ALA A C 1
ATOM 1279 O O . ALA A 1 175 ? -19.185 -3.272 27.608 1.00 55.31 175 ALA A O 1
ATOM 1280 N N . MET A 1 176 ? -19.900 -4.421 25.840 1.00 64.19 176 MET A N 1
ATOM 1281 C CA . MET A 1 176 ? -21.041 -5.039 26.532 1.00 64.19 176 MET A CA 1
ATOM 1282 C C . MET A 1 176 ? -20.640 -6.005 27.669 1.00 64.19 176 MET A C 1
ATOM 1284 O O . MET A 1 176 ? -21.225 -5.912 28.746 1.00 64.19 176 MET A O 1
ATOM 1288 N N . PRO A 1 177 ? -19.664 -6.924 27.504 1.00 70.06 177 PRO A N 1
ATOM 1289 C CA . PRO A 1 177 ? -19.107 -7.713 28.596 1.00 70.06 177 PRO A CA 1
ATOM 1290 C C . PRO A 1 177 ? -18.480 -6.835 29.676 1.00 70.06 177 PRO A C 1
ATOM 1292 O O . PRO A 1 177 ? -18.740 -7.073 30.847 1.00 70.06 177 PRO A O 1
ATOM 1295 N N . LEU A 1 178 ? -17.725 -5.795 29.301 1.00 67.31 178 LEU A N 1
ATOM 1296 C CA . LEU A 1 178 ? -17.123 -4.866 30.262 1.00 67.31 178 LEU A CA 1
ATOM 1297 C C . LEU A 1 178 ? -18.180 -4.082 31.049 1.00 67.31 178 LEU A C 1
ATOM 1299 O O . LEU A 1 178 ? -18.112 -4.055 32.273 1.00 67.31 178 LEU A O 1
ATOM 1303 N N . MET A 1 179 ? -19.191 -3.530 30.377 1.00 76.19 179 MET A N 1
ATOM 1304 C CA . MET A 1 179 ? -20.336 -2.874 31.012 1.00 76.19 179 MET A CA 1
ATOM 1305 C C . MET A 1 179 ? -21.074 -3.841 31.943 1.00 76.19 179 MET A C 1
ATOM 1307 O O . MET A 1 179 ? -21.409 -3.468 33.061 1.00 76.19 179 MET A O 1
ATOM 1311 N N . ARG A 1 180 ? -21.307 -5.093 31.523 1.00 79.31 180 ARG A N 1
ATOM 1312 C CA . ARG A 1 180 ? -21.936 -6.107 32.386 1.00 79.31 180 ARG A CA 1
ATOM 1313 C C . ARG A 1 180 ? -21.103 -6.395 33.632 1.00 79.31 180 ARG A C 1
ATOM 1315 O O . ARG A 1 180 ? -21.669 -6.471 34.716 1.00 79.31 180 ARG A O 1
ATOM 1322 N N . THR A 1 181 ? -19.784 -6.508 33.499 1.00 84.31 181 THR A N 1
ATOM 1323 C CA . THR A 1 181 ? -18.881 -6.674 34.647 1.00 84.31 181 THR A CA 1
ATOM 1324 C C . THR A 1 181 ? -18.908 -5.449 35.562 1.00 84.31 181 THR A C 1
ATOM 1326 O O . THR A 1 181 ? -19.012 -5.596 36.775 1.00 84.31 181 THR A O 1
ATOM 1329 N N . GLN A 1 182 ? -18.871 -4.235 35.005 1.00 85.44 182 GLN A N 1
ATOM 1330 C CA . GLN A 1 182 ? -18.972 -2.995 35.781 1.00 85.44 182 GLN A CA 1
ATOM 1331 C C . GLN A 1 182 ? -20.307 -2.890 36.521 1.00 85.44 182 GLN A C 1
ATOM 1333 O O . GLN A 1 182 ? -20.313 -2.505 37.685 1.00 85.44 182 GLN A O 1
ATOM 1338 N N . LEU A 1 183 ? -21.416 -3.265 35.877 1.00 87.19 183 LEU A N 1
ATOM 1339 C CA . LEU A 1 183 ? -22.743 -3.274 36.489 1.00 87.19 183 LEU A CA 1
ATOM 1340 C C . LEU A 1 183 ? -22.809 -4.296 37.627 1.00 87.19 183 LEU A C 1
ATOM 1342 O O . LEU A 1 183 ? -23.309 -3.973 38.697 1.00 87.19 183 LEU A O 1
ATOM 1346 N N . ALA A 1 184 ? -22.257 -5.498 37.429 1.00 87.12 184 ALA A N 1
ATOM 1347 C CA . ALA A 1 184 ? -22.191 -6.519 38.472 1.00 87.12 184 ALA A CA 1
ATOM 1348 C C . ALA A 1 184 ? -21.368 -6.050 39.684 1.00 87.12 184 ALA A C 1
ATOM 1350 O O . ALA A 1 184 ? -21.793 -6.228 40.822 1.00 87.12 184 ALA A O 1
ATOM 1351 N N . HIS A 1 185 ? -20.220 -5.407 39.453 1.00 87.75 185 HIS A N 1
ATOM 1352 C CA . HIS A 1 185 ? -19.397 -4.856 40.531 1.00 87.75 185 HIS A CA 1
ATOM 1353 C C . HIS A 1 185 ? -20.082 -3.688 41.249 1.00 87.75 185 HIS A C 1
ATOM 1355 O O . HIS A 1 185 ? -20.036 -3.627 42.473 1.00 87.75 185 HIS A O 1
ATOM 1361 N N . ALA A 1 186 ? -20.716 -2.773 40.510 1.00 89.00 186 ALA A N 1
ATOM 1362 C CA . ALA A 1 186 ? -21.439 -1.648 41.097 1.00 89.00 186 ALA A CA 1
ATOM 1363 C C . ALA A 1 186 ? -22.660 -2.116 41.906 1.00 89.00 186 ALA A C 1
ATOM 1365 O O . ALA A 1 186 ? -22.895 -1.596 42.989 1.00 89.00 186 ALA A O 1
ATOM 1366 N N . SER A 1 187 ? -23.385 -3.136 41.429 1.00 90.00 187 SER A N 1
ATOM 1367 C CA . SER A 1 187 ? -24.484 -3.758 42.179 1.00 90.00 187 SER A CA 1
ATOM 1368 C C . SER A 1 187 ? -23.984 -4.372 43.482 1.00 90.00 187 SER A C 1
ATOM 1370 O O . SER A 1 187 ? -24.518 -4.059 44.533 1.00 90.00 187 SER A O 1
ATOM 1372 N N . ALA A 1 188 ? -22.914 -5.173 43.434 1.00 90.50 188 ALA A N 1
ATOM 1373 C CA . ALA A 1 188 ? -22.361 -5.798 44.635 1.00 90.50 188 ALA A CA 1
ATOM 1374 C C . ALA A 1 188 ? -21.831 -4.770 45.652 1.00 90.50 188 ALA A C 1
ATOM 1376 O O . ALA A 1 188 ? -21.983 -4.958 46.856 1.00 90.50 188 ALA A O 1
ATOM 1377 N N . ALA A 1 189 ? -21.216 -3.682 45.175 1.00 91.56 189 ALA A N 1
ATOM 1378 C CA . ALA A 1 189 ? -20.767 -2.587 46.031 1.00 91.56 189 ALA A CA 1
ATOM 1379 C C . ALA A 1 189 ? -21.948 -1.858 46.686 1.00 91.56 189 ALA A C 1
ATOM 1381 O O . ALA A 1 189 ? -21.903 -1.581 47.882 1.00 91.56 189 ALA A O 1
ATOM 1382 N N . TRP A 1 190 ? -23.011 -1.591 45.922 1.00 93.31 190 TRP A N 1
ATOM 1383 C CA . TRP A 1 190 ? -24.234 -0.998 46.453 1.00 93.31 190 TRP A CA 1
ATOM 1384 C C . TRP A 1 190 ? -24.900 -1.892 47.497 1.00 93.31 190 TRP A C 1
ATOM 1386 O O . TRP A 1 190 ? -25.242 -1.399 48.564 1.00 93.31 190 TRP A O 1
ATOM 1396 N N . ASP A 1 191 ? -25.033 -3.193 47.225 1.00 91.06 191 ASP A N 1
ATOM 1397 C CA . ASP A 1 191 ? -25.652 -4.146 48.149 1.00 91.06 191 ASP A CA 1
ATOM 1398 C C . ASP A 1 191 ? -24.928 -4.122 49.506 1.00 91.06 191 ASP A C 1
ATOM 1400 O O . ASP A 1 191 ? -25.556 -3.889 50.537 1.00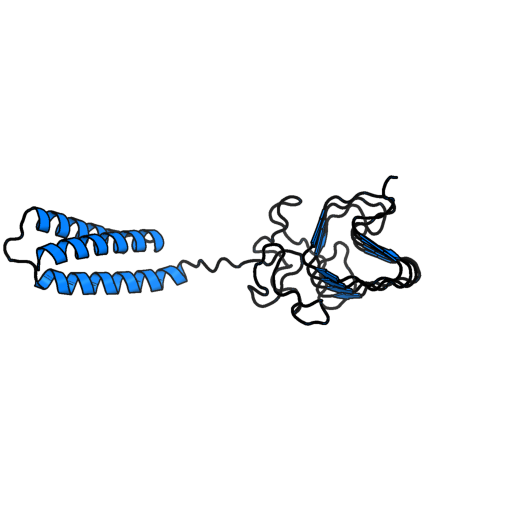 91.06 191 ASP A O 1
ATOM 1404 N N . ALA A 1 192 ? -23.594 -4.223 49.495 1.00 91.19 192 ALA A N 1
ATOM 1405 C CA . ALA A 1 192 ? -22.772 -4.186 50.707 1.00 91.19 192 ALA A CA 1
ATOM 1406 C C . ALA A 1 192 ? -22.841 -2.849 51.469 1.00 91.19 192 ALA A C 1
ATOM 1408 O O . ALA A 1 192 ? -22.752 -2.825 52.698 1.00 91.19 192 ALA A O 1
ATOM 1409 N N . LEU A 1 193 ? -22.962 -1.730 50.752 1.00 90.88 193 LEU A N 1
ATOM 1410 C CA . LEU A 1 193 ? -23.046 -0.403 51.358 1.00 90.88 193 LEU A CA 1
ATOM 1411 C C . LEU A 1 193 ? -24.438 -0.143 51.939 1.00 90.88 193 LEU A C 1
ATOM 1413 O O . LEU A 1 193 ? -24.565 0.415 53.023 1.00 90.88 193 LEU A O 1
ATOM 1417 N N . SER A 1 194 ? -25.477 -0.592 51.233 1.00 88.75 194 SER A N 1
ATOM 1418 C CA . SER A 1 194 ? -26.873 -0.387 51.612 1.00 88.75 194 SER A CA 1
ATOM 1419 C C . SER A 1 194 ? -27.241 -1.058 52.936 1.00 88.75 194 SER A C 1
ATOM 1421 O O . SER A 1 194 ? -28.080 -0.537 53.663 1.00 88.75 194 SER A O 1
ATOM 1423 N N . GLU A 1 195 ? -26.562 -2.154 53.289 1.00 91.06 195 GLU A N 1
ATOM 1424 C CA . GLU A 1 195 ? -26.716 -2.839 54.580 1.00 91.06 195 GLU A CA 1
ATOM 1425 C C . GLU A 1 195 ? -26.188 -2.028 55.773 1.00 91.06 195 GLU A C 1
ATOM 1427 O O . GLU A 1 195 ? -26.581 -2.281 56.910 1.00 91.06 195 GLU A O 1
ATOM 1432 N N . GLN A 1 196 ? -25.293 -1.069 55.531 1.00 91.94 196 GLN A N 1
ATOM 1433 C CA . GLN A 1 196 ? -24.660 -0.259 56.574 1.00 91.94 196 GLN A CA 1
ATOM 1434 C C . GLN A 1 196 ? -25.378 1.079 56.795 1.00 91.94 196 GLN A C 1
ATOM 1436 O O . GLN A 1 196 ? -25.079 1.778 57.761 1.00 91.94 196 GLN A O 1
ATOM 1441 N N . ILE A 1 197 ? -26.328 1.438 55.923 1.00 91.00 197 ILE A N 1
ATOM 1442 C CA . ILE A 1 197 ? -27.068 2.700 56.011 1.00 91.00 197 ILE A CA 1
ATOM 1443 C C . ILE A 1 197 ? -27.950 2.691 57.275 1.00 91.00 197 ILE A C 1
ATOM 1445 O O . ILE A 1 197 ? -28.716 1.746 57.471 1.00 91.00 197 ILE A O 1
ATOM 1449 N N . PRO A 1 198 ? -27.875 3.725 58.136 1.00 90.31 198 PRO A N 1
ATOM 1450 C CA . PRO A 1 198 ? -28.712 3.821 59.329 1.0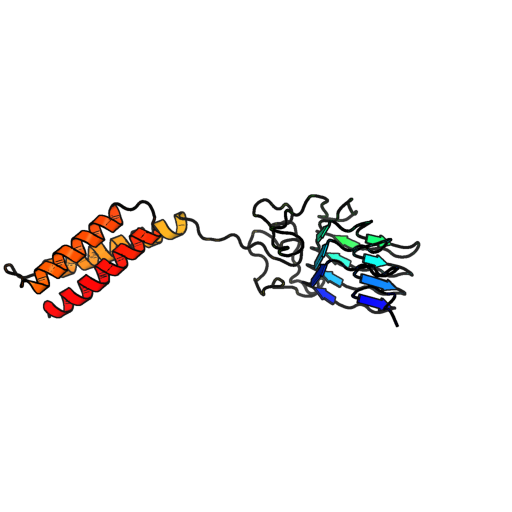0 90.31 198 PRO A CA 1
ATOM 1451 C C . PRO A 1 198 ? -30.186 4.049 58.967 1.00 90.31 198 PRO A C 1
ATOM 1453 O O . PRO A 1 198 ? -30.494 4.621 57.924 1.00 90.31 198 PRO A O 1
ATOM 1456 N N . ASP A 1 199 ? -31.095 3.682 59.875 1.00 88.69 199 ASP A N 1
ATOM 1457 C CA . ASP A 1 199 ? -32.547 3.862 59.692 1.00 88.69 199 ASP A CA 1
ATOM 1458 C C . ASP A 1 199 ? -32.949 5.331 59.437 1.00 88.69 199 ASP A C 1
ATOM 1460 O O . ASP A 1 199 ? -33.937 5.600 58.753 1.00 88.69 199 ASP A O 1
ATOM 1464 N N . GLU A 1 200 ? -32.170 6.281 59.967 1.00 92.88 200 GLU A N 1
ATOM 1465 C CA . GLU A 1 200 ? -32.325 7.722 59.745 1.00 92.88 200 GLU A CA 1
ATOM 1466 C C . GLU A 1 200 ? -31.027 8.315 59.156 1.00 92.88 200 GLU A C 1
ATOM 1468 O O . GLU A 1 200 ? -30.157 8.770 59.907 1.00 92.88 200 GLU A O 1
ATOM 1473 N N . PRO A 1 201 ? -30.851 8.292 57.820 1.00 91.62 201 PRO A N 1
ATOM 1474 C CA . PRO A 1 201 ? -29.693 8.893 57.167 1.00 91.62 201 PRO A CA 1
ATOM 1475 C C . PRO A 1 201 ? -29.739 10.424 57.247 1.00 91.62 201 PRO A C 1
ATOM 1477 O O . PRO A 1 201 ? -30.806 11.036 57.290 1.00 91.62 201 PRO A O 1
ATOM 1480 N N . THR A 1 202 ? -28.568 11.062 57.229 1.00 95.62 202 THR A N 1
ATOM 1481 C CA . THR A 1 202 ? -28.475 12.527 57.147 1.00 95.62 202 THR A CA 1
ATOM 1482 C C . THR A 1 202 ? -28.932 13.037 55.774 1.00 95.62 202 THR A C 1
ATOM 1484 O O . THR A 1 202 ? -29.010 12.275 54.806 1.00 95.62 202 THR A O 1
ATOM 1487 N N . ASP A 1 203 ? -29.190 14.342 55.651 1.00 94.50 203 ASP A N 1
ATOM 1488 C CA . ASP A 1 203 ? -29.533 14.967 54.361 1.00 94.50 203 ASP A CA 1
ATOM 1489 C C . ASP A 1 203 ? -28.432 14.751 53.304 1.00 94.50 203 ASP A C 1
ATOM 1491 O O . ASP A 1 203 ? -28.719 14.514 52.130 1.00 94.50 203 ASP A O 1
ATOM 1495 N N . GLU A 1 204 ? -27.164 14.781 53.729 1.00 94.88 204 GLU A N 1
ATOM 1496 C CA . GLU A 1 204 ? -26.005 14.529 52.866 1.00 94.88 204 GLU A CA 1
ATOM 1497 C C . GLU A 1 204 ? -25.986 13.079 52.367 1.00 94.88 204 GLU A C 1
ATOM 1499 O O . GLU A 1 204 ? -25.894 12.838 51.163 1.00 94.88 204 GLU A O 1
ATOM 1504 N N . MET A 1 205 ? -26.183 12.111 53.268 1.00 92.50 205 MET A N 1
ATOM 1505 C CA . MET A 1 205 ? -26.286 10.695 52.902 1.00 92.50 205 MET A CA 1
ATOM 1506 C C . MET A 1 205 ? -27.477 10.445 51.975 1.00 92.50 205 MET A C 1
ATOM 1508 O O . MET A 1 205 ? -27.348 9.719 50.994 1.00 92.50 205 MET A O 1
ATOM 1512 N N . THR A 1 206 ? -28.618 11.085 52.237 1.00 93.50 206 THR A N 1
ATOM 1513 C CA . THR A 1 206 ? -29.826 10.971 51.406 1.00 93.50 206 THR A CA 1
ATOM 1514 C C . THR A 1 206 ? -29.564 11.460 49.982 1.00 93.50 206 THR A C 1
ATOM 1516 O O . THR A 1 206 ? -29.874 10.754 49.023 1.00 93.50 206 THR A O 1
ATOM 1519 N N . SER A 1 207 ? -28.905 12.615 49.825 1.00 95.19 207 SER A N 1
ATOM 1520 C CA . SER A 1 207 ? -28.534 13.138 48.505 1.00 95.19 207 SER A CA 1
ATOM 1521 C C . SER A 1 207 ? -27.581 12.203 47.750 1.00 95.19 207 SER A C 1
ATOM 1523 O O . SER A 1 207 ? -27.700 12.063 46.530 1.00 95.19 207 SER A O 1
ATOM 1525 N N . LEU A 1 208 ? -26.635 11.567 48.448 1.00 95.00 208 LEU A N 1
ATOM 1526 C CA . LEU A 1 208 ? -25.716 10.597 47.845 1.00 95.00 208 LEU A CA 1
ATOM 1527 C C . LEU A 1 208 ? -26.453 9.325 47.409 1.00 95.00 208 LEU A C 1
ATOM 1529 O O . LEU A 1 208 ? -26.260 8.866 46.284 1.00 95.00 208 LEU A O 1
ATOM 1533 N N . ILE A 1 209 ? -27.339 8.793 48.255 1.00 94.31 209 ILE A N 1
ATOM 1534 C CA . ILE A 1 209 ? -28.163 7.609 47.965 1.00 94.31 209 ILE A CA 1
ATOM 1535 C C . ILE A 1 209 ? -29.004 7.827 46.702 1.00 94.31 209 ILE A C 1
ATOM 1537 O O . ILE A 1 209 ? -28.984 6.991 45.795 1.00 94.31 209 ILE A O 1
ATOM 1541 N N . GLU A 1 210 ? -29.701 8.962 46.606 1.00 94.56 210 GLU A N 1
ATOM 1542 C CA . GLU A 1 210 ? -30.511 9.301 45.431 1.00 94.56 210 GLU A CA 1
ATOM 1543 C C . GLU A 1 210 ? -29.655 9.403 44.160 1.00 94.56 210 GLU A C 1
ATOM 1545 O O . GLU A 1 210 ? -30.023 8.865 43.111 1.00 94.56 210 GLU A O 1
ATOM 1550 N N . GLY A 1 211 ? -28.478 10.034 44.251 1.00 93.12 211 GLY A N 1
ATOM 1551 C CA . GLY A 1 211 ? -27.540 10.144 43.134 1.00 93.12 211 GLY A CA 1
ATOM 1552 C C . GLY A 1 211 ? -27.011 8.788 42.658 1.00 93.12 211 GLY A C 1
ATOM 1553 O O . GLY A 1 211 ? -26.961 8.526 41.451 1.00 93.12 211 GLY A O 1
ATOM 1554 N N . ILE A 1 212 ? -26.668 7.894 43.590 1.00 94.25 212 ILE A N 1
ATOM 1555 C CA . ILE A 1 212 ? -26.221 6.528 43.283 1.00 94.25 212 ILE A CA 1
ATOM 1556 C C . ILE A 1 212 ? -27.323 5.765 42.546 1.00 94.25 212 ILE A C 1
ATOM 1558 O O . ILE A 1 212 ? -27.077 5.204 41.474 1.00 94.25 212 ILE A O 1
ATOM 1562 N N . GLN A 1 213 ? -28.545 5.772 43.085 1.00 92.50 213 GLN A N 1
ATOM 1563 C CA . GLN A 1 213 ? -29.684 5.067 42.497 1.00 92.50 213 GLN A CA 1
ATOM 1564 C C . GLN A 1 213 ? -30.031 5.603 41.105 1.00 92.50 213 GLN A C 1
ATOM 1566 O O . GLN A 1 213 ? -30.259 4.813 40.186 1.00 92.50 213 GLN A O 1
ATOM 1571 N N . ALA A 1 214 ? -29.996 6.925 40.912 1.00 92.81 214 ALA A N 1
ATOM 1572 C CA . ALA A 1 214 ? -30.254 7.550 39.619 1.00 92.81 214 ALA A CA 1
ATOM 1573 C C . ALA A 1 214 ? -29.226 7.126 38.556 1.00 92.81 214 ALA A C 1
ATOM 1575 O O . ALA A 1 214 ? -29.601 6.727 37.451 1.00 92.81 214 ALA A O 1
ATOM 1576 N N . HIS A 1 215 ? -27.932 7.149 38.885 1.00 92.56 215 HIS A N 1
ATOM 1577 C CA . HIS A 1 215 ? -26.882 6.725 37.955 1.00 92.56 215 HIS A CA 1
ATOM 1578 C C . HIS A 1 215 ? -26.934 5.220 37.656 1.00 92.56 215 HIS A C 1
ATOM 1580 O O . HIS A 1 215 ? -26.783 4.815 36.500 1.00 92.56 215 HIS A O 1
ATOM 1586 N N . MET A 1 216 ? -27.224 4.386 38.659 1.00 88.75 216 MET A N 1
ATOM 1587 C CA . MET A 1 216 ? -27.452 2.948 38.473 1.00 88.75 216 MET A CA 1
ATOM 1588 C C . MET A 1 216 ? -28.646 2.682 37.540 1.00 88.75 216 MET A C 1
ATOM 1590 O O . MET A 1 216 ? -28.545 1.882 36.606 1.00 88.75 216 MET A O 1
ATOM 1594 N N . GLN A 1 217 ? -29.760 3.395 37.728 1.00 89.00 217 GLN A N 1
ATOM 1595 C CA . GLN A 1 217 ? -30.944 3.280 36.877 1.00 89.00 217 GLN A CA 1
ATOM 1596 C C . GLN A 1 217 ? -30.655 3.736 35.439 1.00 89.00 217 GLN A C 1
ATOM 1598 O O . GLN A 1 217 ? -30.966 3.010 34.492 1.00 89.00 217 GLN A O 1
ATOM 1603 N N . ASN A 1 218 ? -29.998 4.884 35.259 1.00 86.62 218 ASN A N 1
ATOM 1604 C CA . ASN A 1 218 ? -29.620 5.396 33.940 1.00 86.62 218 ASN A CA 1
ATOM 1605 C C . ASN A 1 218 ? -28.716 4.415 33.187 1.00 86.62 218 ASN A C 1
ATOM 1607 O O . ASN A 1 218 ? -28.945 4.151 32.006 1.00 86.62 218 ASN A O 1
ATOM 1611 N N . ALA A 1 219 ? -27.726 3.828 33.865 1.00 85.75 219 ALA A N 1
ATOM 1612 C CA . ALA A 1 219 ? -26.823 2.854 33.262 1.00 85.75 219 ALA A CA 1
ATOM 1613 C C . ALA A 1 219 ? -27.567 1.645 32.673 1.00 85.75 219 ALA A C 1
ATOM 1615 O O . ALA A 1 219 ? -27.227 1.186 31.584 1.00 85.75 219 ALA A O 1
ATOM 1616 N N . THR A 1 220 ? -28.600 1.147 33.360 1.00 82.44 220 THR A N 1
ATOM 1617 C CA . THR A 1 220 ? -29.398 0.001 32.883 1.00 82.44 220 THR A CA 1
ATOM 1618 C C . THR A 1 220 ? -30.377 0.351 31.759 1.00 82.44 220 THR A C 1
ATOM 1620 O O . THR A 1 220 ? -30.734 -0.524 30.971 1.00 82.44 220 THR A O 1
ATOM 1623 N N . GLY A 1 221 ? -30.786 1.620 31.644 1.00 76.44 221 GLY A N 1
ATOM 1624 C CA . GLY A 1 221 ? -31.674 2.108 30.582 1.00 76.44 221 GLY A CA 1
ATOM 1625 C C . GLY A 1 221 ? -30.966 2.488 29.274 1.00 76.44 221 GLY A C 1
ATOM 1626 O O . GLY A 1 221 ? -31.621 2.659 28.244 1.00 76.44 221 GLY A O 1
ATOM 1627 N N . LEU A 1 222 ? -29.638 2.629 29.290 1.00 79.25 222 LEU A N 1
ATOM 1628 C CA . LEU A 1 222 ? -28.850 3.037 28.129 1.00 79.25 222 LEU A CA 1
ATOM 1629 C C . LEU A 1 222 ? -28.477 1.843 27.242 1.00 79.25 222 LEU A C 1
ATOM 1631 O O . LEU A 1 222 ? -27.879 0.865 27.681 1.00 79.25 222 LEU A O 1
ATOM 1635 N N . THR A 1 223 ? -28.756 1.959 25.943 1.00 73.69 223 THR A N 1
ATOM 1636 C CA . THR A 1 223 ? -28.367 0.954 24.937 1.00 73.69 223 THR A CA 1
ATOM 1637 C C . THR A 1 223 ? -26.909 1.083 24.493 1.00 73.69 223 THR A C 1
ATOM 1639 O O . THR A 1 223 ? -26.341 0.138 23.943 1.00 73.69 223 THR A O 1
ATOM 1642 N N . ASN A 1 224 ? -26.286 2.243 24.727 1.00 77.25 224 ASN A N 1
ATOM 1643 C CA . ASN A 1 224 ? -24.882 2.484 24.419 1.00 77.25 224 ASN A CA 1
ATOM 1644 C C . ASN A 1 224 ? -24.002 2.130 25.636 1.00 77.25 224 ASN A C 1
ATOM 1646 O O . ASN A 1 224 ? -24.084 2.815 26.662 1.00 77.25 224 ASN A O 1
ATOM 1650 N N . PRO A 1 225 ? -23.113 1.126 25.518 1.00 75.94 225 PRO A N 1
ATOM 1651 C CA . PRO A 1 225 ? -22.337 0.625 26.647 1.00 75.94 225 PRO A CA 1
ATOM 1652 C C . PRO A 1 225 ? -21.276 1.611 27.156 1.00 75.94 225 PRO A C 1
ATOM 1654 O O . PRO A 1 225 ? -20.869 1.518 28.309 1.00 75.94 225 PRO A O 1
ATOM 1657 N N . VAL A 1 226 ? -20.844 2.580 26.340 1.00 75.25 226 VAL A N 1
ATOM 1658 C CA . VAL A 1 226 ? -19.892 3.620 26.768 1.00 75.25 226 VAL A CA 1
ATOM 1659 C C . VAL A 1 226 ? -20.574 4.613 27.703 1.00 75.25 226 VAL A C 1
ATOM 1661 O O . VAL A 1 226 ? -20.048 4.917 28.770 1.00 75.25 226 VAL A O 1
ATOM 1664 N N . TYR A 1 227 ? -21.768 5.086 27.336 1.00 82.00 227 TYR A N 1
ATOM 1665 C CA . TYR A 1 227 ? -22.531 5.989 28.200 1.00 82.00 227 TYR A CA 1
ATOM 1666 C C . TYR A 1 227 ? -22.963 5.286 29.484 1.00 82.00 227 TYR A C 1
ATOM 1668 O O . TYR A 1 227 ? -22.831 5.860 30.561 1.00 82.00 227 TYR A O 1
ATOM 1676 N N . ALA A 1 228 ? -23.383 4.024 29.388 1.00 81.88 228 ALA A N 1
ATOM 1677 C CA . ALA A 1 228 ? -23.719 3.237 30.562 1.00 81.88 228 ALA A CA 1
ATOM 1678 C C . ALA A 1 228 ? -22.513 2.997 31.487 1.00 81.88 228 ALA A C 1
ATOM 1680 O O . ALA A 1 228 ? -22.638 3.152 32.698 1.00 81.88 228 ALA A O 1
ATOM 1681 N N . SER A 1 229 ? -21.327 2.700 30.937 1.00 84.38 229 SER A N 1
ATOM 1682 C CA . SER A 1 229 ? -20.086 2.631 31.723 1.00 84.38 229 SER A CA 1
ATOM 1683 C C . SER A 1 229 ? -19.784 3.956 32.425 1.00 84.38 229 SER A C 1
ATOM 1685 O O . SER A 1 229 ? -19.336 3.936 33.567 1.00 84.38 229 SER A O 1
ATOM 1687 N N . GLY A 1 230 ? -20.015 5.094 31.764 1.00 88.06 230 GLY A N 1
ATOM 1688 C CA . GLY A 1 230 ? -19.830 6.415 32.363 1.00 88.06 230 GLY A CA 1
ATOM 1689 C C . GLY A 1 230 ? -20.771 6.668 33.543 1.00 88.06 230 GLY A C 1
ATOM 1690 O O . GLY A 1 230 ? -20.335 7.188 34.567 1.00 88.06 230 GLY A O 1
ATOM 1691 N N . GLU A 1 231 ? -22.037 6.260 33.436 1.00 92.81 231 GLU A N 1
ATOM 1692 C CA . GLU A 1 231 ? -23.002 6.338 34.542 1.00 92.81 231 GLU A CA 1
ATOM 1693 C C . GLU A 1 231 ? -22.596 5.427 35.716 1.00 92.81 231 GLU A C 1
ATOM 1695 O O . GLU A 1 231 ? -22.612 5.867 36.863 1.00 92.81 231 GLU A O 1
ATOM 1700 N N . LEU A 1 232 ? -22.115 4.206 35.448 1.00 91.00 232 LEU A N 1
ATOM 1701 C CA . LEU A 1 232 ? -21.613 3.299 36.493 1.00 91.00 232 LEU A CA 1
ATOM 1702 C C . LEU A 1 232 ? -20.375 3.846 37.214 1.00 91.00 232 LEU A C 1
ATOM 1704 O O . LEU A 1 232 ? -20.232 3.658 38.421 1.00 91.00 232 LEU A O 1
ATOM 1708 N N . SER A 1 233 ? -19.486 4.545 36.505 1.00 91.81 233 SER A N 1
ATOM 1709 C CA . SER A 1 233 ? -18.343 5.222 37.126 1.00 91.81 233 SER A CA 1
ATOM 1710 C C . SER A 1 233 ? -18.775 6.346 38.069 1.00 91.81 233 SER A C 1
ATOM 1712 O O . SER A 1 233 ? -18.200 6.472 39.147 1.00 91.81 233 SER A O 1
ATOM 1714 N N . LYS A 1 234 ? -19.802 7.129 37.708 1.00 93.25 234 LYS A N 1
ATOM 1715 C CA . LYS A 1 234 ? -20.357 8.171 38.590 1.00 93.25 234 LYS A CA 1
ATOM 1716 C C . LYS A 1 234 ? -21.027 7.570 39.823 1.00 93.25 234 LYS A C 1
ATOM 1718 O O . LYS A 1 234 ? -20.777 8.038 40.926 1.00 93.25 234 LYS A O 1
ATOM 1723 N N . ALA A 1 235 ? -21.812 6.502 39.646 1.00 94.25 235 ALA A N 1
ATOM 1724 C CA . ALA A 1 235 ? -22.429 5.786 40.762 1.00 94.25 235 ALA A CA 1
ATOM 1725 C C . ALA A 1 235 ? -21.374 5.299 41.766 1.00 94.25 235 ALA A C 1
ATOM 1727 O O . ALA A 1 235 ? -21.530 5.492 42.965 1.00 94.25 235 ALA A O 1
ATOM 1728 N N . ARG A 1 236 ? -20.263 4.732 41.278 1.00 94.25 236 ARG A N 1
ATOM 1729 C CA . ARG A 1 236 ? -19.159 4.285 42.136 1.00 94.25 236 ARG A CA 1
ATOM 1730 C C . ARG A 1 236 ? -18.478 5.414 42.906 1.00 94.25 236 ARG A C 1
ATOM 1732 O O . ARG A 1 236 ? -18.164 5.210 44.070 1.00 94.25 236 ARG A O 1
ATOM 1739 N N . ALA A 1 237 ? -18.263 6.574 42.288 1.00 94.62 237 ALA A N 1
ATOM 1740 C CA . ALA A 1 237 ? -17.670 7.717 42.984 1.00 94.62 237 ALA A CA 1
ATOM 1741 C C . ALA A 1 237 ? -18.549 8.170 44.163 1.00 94.62 237 ALA A C 1
ATOM 1743 O O . ALA A 1 237 ? -18.056 8.356 45.268 1.00 94.62 237 ALA A O 1
ATOM 1744 N N . LEU A 1 238 ? -19.868 8.237 43.957 1.00 96.50 238 LEU A N 1
ATOM 1745 C CA . LEU A 1 238 ? -20.807 8.566 45.031 1.00 96.50 238 LEU A CA 1
ATOM 1746 C C . LEU A 1 238 ? -20.869 7.478 46.118 1.00 96.50 238 LEU A C 1
ATOM 1748 O O . LEU A 1 238 ? -21.045 7.801 47.288 1.00 96.50 238 LEU A O 1
ATOM 1752 N N . MET A 1 239 ? -20.703 6.196 45.764 1.00 96.00 239 MET A N 1
ATOM 1753 C CA . MET A 1 239 ? -20.590 5.112 46.754 1.00 96.00 239 MET A CA 1
ATOM 1754 C C . MET A 1 239 ? -19.337 5.258 47.625 1.00 96.00 239 MET A C 1
ATOM 1756 O O . MET A 1 239 ? -19.403 4.981 48.816 1.00 96.00 239 MET A O 1
ATOM 1760 N N . GLU A 1 240 ? -18.208 5.686 47.051 1.00 95.56 240 GLU A N 1
ATOM 1761 C CA . GLU A 1 240 ? -16.977 5.960 47.807 1.00 95.56 240 GLU A CA 1
ATOM 1762 C C . GLU A 1 240 ? -17.175 7.137 48.775 1.00 95.56 240 GLU A C 1
ATOM 1764 O O . GLU A 1 240 ? -16.756 7.058 49.928 1.00 95.56 240 GLU A O 1
ATOM 1769 N N . GLU A 1 241 ? -17.882 8.187 48.348 1.00 95.88 241 GLU A N 1
ATOM 1770 C CA . GLU A 1 241 ? -18.268 9.303 49.223 1.00 95.88 241 GLU A CA 1
ATOM 1771 C C . GLU A 1 241 ? -19.197 8.861 50.358 1.00 95.88 241 GLU A C 1
ATOM 1773 O O . GLU A 1 241 ? -18.950 9.185 51.518 1.00 95.88 241 GLU A O 1
ATOM 1778 N N . LEU A 1 242 ? -20.225 8.067 50.050 1.00 94.56 242 LEU A N 1
ATOM 1779 C CA . LEU A 1 242 ? -21.152 7.553 51.056 1.00 94.56 242 LEU A CA 1
ATOM 1780 C C . LEU A 1 242 ? -20.454 6.607 52.047 1.00 94.56 242 LEU A C 1
ATOM 1782 O O . LEU A 1 242 ? -20.752 6.658 53.236 1.00 94.56 242 LEU A O 1
ATOM 1786 N N . ALA A 1 243 ? -19.503 5.789 51.590 1.00 93.94 243 ALA A N 1
ATOM 1787 C CA . ALA A 1 243 ? -18.716 4.919 52.462 1.00 93.94 243 ALA A CA 1
ATOM 1788 C C . ALA A 1 243 ? -17.915 5.711 53.505 1.00 93.94 243 ALA A C 1
ATOM 1790 O O . ALA A 1 243 ? -17.897 5.320 54.666 1.00 93.94 243 ALA A O 1
ATOM 1791 N N . MET A 1 244 ? -17.337 6.858 53.132 1.00 93.75 244 MET A N 1
ATOM 1792 C CA . MET A 1 244 ? -16.628 7.727 54.084 1.00 93.75 244 MET A CA 1
ATOM 1793 C C . MET A 1 244 ? -17.536 8.313 55.176 1.00 93.75 244 MET A C 1
ATOM 1795 O O . MET A 1 244 ? -17.033 8.706 56.223 1.00 93.75 244 MET A O 1
ATOM 1799 N N . LEU A 1 245 ? -18.848 8.408 54.938 1.00 91.56 245 LEU A N 1
ATOM 1800 C CA . LEU A 1 245 ? -19.819 8.879 55.934 1.00 91.56 245 LEU A CA 1
ATOM 1801 C C . LEU A 1 245 ? -20.363 7.754 56.827 1.00 91.56 245 LEU A C 1
ATOM 1803 O O . LEU A 1 245 ? -21.026 8.040 57.823 1.00 91.56 245 LEU A O 1
ATOM 1807 N N . LEU A 1 246 ? -20.137 6.495 56.442 1.00 86.00 246 LEU A N 1
ATOM 1808 C CA . LEU A 1 246 ? -20.584 5.302 57.165 1.00 86.00 246 LEU A CA 1
ATOM 1809 C C . LEU A 1 246 ? -19.504 4.728 58.101 1.00 86.00 246 LEU A C 1
ATOM 1811 O O . LEU A 1 246 ? -19.840 3.923 58.970 1.00 86.00 246 LEU A O 1
ATOM 1815 N N . GLU A 1 247 ? -18.242 5.136 57.926 1.00 75.44 247 GLU A N 1
ATOM 1816 C CA . GLU A 1 247 ? -17.116 4.870 58.843 1.00 75.44 247 GLU A CA 1
ATOM 1817 C C . GLU A 1 247 ? -17.148 5.762 60.097 1.00 75.44 247 GLU A C 1
ATOM 1819 O O . GLU A 1 247 ? -16.848 5.230 61.195 1.00 75.44 247 GLU A O 1
#

Radius of gyration: 28.95 Å; chains: 1; bounding box: 57×36×83 Å

pLDDT: mean 89.21, std 12.09, range [39.44, 98.88]

Foldseek 3Di:
DPPLAACEEEALEAAEAALEEAAAIEHVVHANYEYYHAYAYQAEQAEYEQFEHPPLNHYEYEDQYEYEHFLAEQDHYPYFVGYYPDNYYYAYELYAGDVDDDYHLYHDDPQQFPDPPPTRAGDPPGPQAQSGAPCCDVVRPNDQAANVRHGPDQDNHAGRHRDHDHPPPPDLVVLVVVLVVLLVVLVVLCVVLVVLADPDHDPLLVVLVVLLVVLSVVLVVDPRSVVSSVSSVSSVVSSVVNVVVSD

Secondary structure (DSSP, 8-state):
----S-SEEEES---EEES-EEES---SS--SEEEETT---EEES-EEES---SSSSSEEE-TT---EEES-EEES-SS-SEEE-TT---EEES-EETT---STT-B-S---EEETTTEEEEPTT-TTTT-S--TTSGGGT---B-TTS-BS-SSSSPPSSS---------HHHHHHHHHHHHHHHHHHHHHHHTT--SS--HHHHHHHHHHHHHHHHHHH-SSHHHHHHHHHHHHHHHHHHHHHH-

Sequence (247 aa):
MMNEYGAIFTNGTSPIISNCTFIGIGSSPGSAIYNAGTSTPLITNCTFTGNTAQTGCAVFNTGTSSPAITNCILWNDAGTEIYNDTSATSLVSYSDVQGGYTGVGNIDVNPLFKNQPFDLSLQSASPCIDAGTNTGAFAYGSVNDDIRGLPRPQGYAYDMGAYEYQVNSWSPVSAMPLMRTQLAHASAAWDALSEQIPDEPTDEMTSLIEGIQAHMQNATGLTNPVYASGELSKARALMEELAMLLE